Protein AF-A0A6V8E6F2-F1 (afdb_monomer_lite)

Sequence (221 aa):
RILSNLAGHRLARVRAVFTPEEMASDGSREDGLAVIQGILEAHAFAVEDPYRATTHNKGVMNAISSVALACGQDWRAIEAGCHAWTTMQDGRYTSMSKWSQTSEGNLLGTMELPMAVGIVGGASKVHPAAQANLAILGVETAQELAGIILCAGLAQNLGALRALSTKGIQAGHMKLHAKNMAVSAGAVGDEVDALAARLQAYEGHRTQTMVEAWLEELRQG

pLDDT: mean 93.31, std 8.34, range [53.78, 98.81]

Radius of gyration: 22.02 Å; chains: 1; bounding box: 50×53×54 Å

Structure (mmCIF, N/CA/C/O backbone):
data_AF-A0A6V8E6F2-F1
#
_entry.id   AF-A0A6V8E6F2-F1
#
loop_
_atom_site.group_PDB
_atom_site.id
_atom_site.type_symbol
_atom_site.label_atom_id
_atom_site.label_alt_id
_atom_site.label_comp_id
_atom_site.label_asym_id
_atom_site.label_entity_id
_atom_site.label_seq_id
_atom_site.pdbx_PDB_ins_code
_atom_site.Cartn_x
_atom_site.Cartn_y
_atom_site.Cartn_z
_atom_site.occupancy
_atom_site.B_iso_or_equiv
_atom_site.auth_seq_id
_atom_site.auth_comp_id
_atom_site.auth_asym_id
_atom_site.auth_atom_id
_atom_site.pdbx_PDB_model_num
ATOM 1 N N . ARG A 1 1 ? 18.106 -28.119 -6.204 1.00 86.06 1 ARG A N 1
ATOM 2 C CA . ARG A 1 1 ? 17.269 -27.404 -7.201 1.00 86.06 1 ARG A CA 1
ATOM 3 C C . ARG A 1 1 ? 16.156 -26.714 -6.426 1.00 86.06 1 ARG A C 1
ATOM 5 O O . ARG A 1 1 ? 15.362 -27.429 -5.832 1.00 86.06 1 ARG A O 1
ATOM 12 N N . ILE A 1 2 ? 16.168 -25.384 -6.340 1.00 94.00 2 ILE A N 1
ATOM 13 C CA . ILE A 1 2 ? 15.219 -24.587 -5.543 1.00 94.00 2 ILE A CA 1
ATOM 14 C C . ILE A 1 2 ? 14.924 -23.272 -6.277 1.00 94.00 2 ILE A C 1
ATOM 16 O O . ILE A 1 2 ? 15.787 -22.794 -7.012 1.00 94.00 2 ILE A O 1
ATOM 20 N N . LEU A 1 3 ? 13.712 -22.731 -6.124 1.00 96.00 3 LEU A N 1
ATOM 21 C CA . LEU A 1 3 ? 13.325 -21.446 -6.717 1.00 96.00 3 LEU A CA 1
ATOM 22 C C . LEU A 1 3 ? 13.835 -20.250 -5.891 1.00 96.00 3 LEU A C 1
ATOM 24 O O . LEU A 1 3 ? 14.177 -20.405 -4.721 1.00 96.00 3 LEU A O 1
ATOM 28 N N . SER A 1 4 ? 13.838 -19.056 -6.491 1.00 97.12 4 SER A N 1
ATOM 29 C CA . SER A 1 4 ? 14.076 -17.782 -5.797 1.00 97.12 4 SER A CA 1
ATOM 30 C C . SER A 1 4 ? 12.766 -17.009 -5.644 1.00 97.12 4 SER A C 1
ATOM 32 O O . SER A 1 4 ? 12.014 -16.891 -6.611 1.00 97.12 4 SER A O 1
ATOM 34 N N . ASN A 1 5 ? 12.512 -16.453 -4.455 1.00 97.69 5 ASN A N 1
ATOM 35 C CA . ASN A 1 5 ? 11.364 -15.568 -4.207 1.00 97.69 5 ASN A CA 1
ATOM 36 C C . ASN A 1 5 ? 11.640 -14.104 -4.578 1.00 97.69 5 ASN A C 1
ATOM 38 O O . ASN A 1 5 ? 10.701 -13.317 -4.684 1.00 97.69 5 ASN A O 1
ATOM 42 N N . LEU A 1 6 ? 12.899 -13.737 -4.847 1.00 97.19 6 LEU A N 1
ATOM 43 C CA . LEU A 1 6 ? 13.215 -12.473 -5.508 1.00 97.19 6 LEU A CA 1
ATOM 44 C C . LEU A 1 6 ? 12.835 -12.590 -6.991 1.00 97.19 6 LEU A C 1
ATOM 46 O O . LEU A 1 6 ? 13.677 -12.796 -7.866 1.00 97.19 6 LEU A O 1
ATOM 50 N N . ALA A 1 7 ? 11.536 -12.509 -7.271 1.00 96.50 7 ALA A N 1
ATOM 51 C CA . ALA A 1 7 ? 10.958 -12.694 -8.597 1.00 96.50 7 ALA A CA 1
ATOM 52 C C . ALA A 1 7 ? 11.108 -11.433 -9.472 1.00 96.50 7 ALA A C 1
ATOM 54 O O . ALA A 1 7 ? 10.138 -10.950 -10.052 1.00 96.50 7 ALA A O 1
ATOM 55 N N . GLY A 1 8 ? 12.331 -10.902 -9.592 1.00 93.88 8 GLY A N 1
ATOM 56 C CA . GLY A 1 8 ? 12.634 -9.648 -10.300 1.00 93.88 8 GLY A CA 1
ATOM 57 C C . GLY A 1 8 ? 12.330 -9.656 -11.805 1.00 93.88 8 GLY A C 1
ATOM 58 O O . GLY A 1 8 ? 12.271 -8.606 -12.431 1.00 93.88 8 GLY A O 1
ATOM 59 N N . HIS A 1 9 ? 12.083 -10.828 -12.393 1.00 95.81 9 HIS A N 1
ATOM 60 C CA . HIS A 1 9 ? 11.624 -10.968 -13.781 1.00 95.81 9 HIS A CA 1
ATOM 61 C C . HIS A 1 9 ? 10.095 -10.953 -13.925 1.00 95.81 9 HIS A C 1
ATOM 63 O O . HIS A 1 9 ? 9.578 -11.023 -15.038 1.00 95.81 9 HIS A O 1
ATOM 69 N N . ARG A 1 10 ? 9.358 -10.884 -12.811 1.00 96.44 10 ARG A N 1
ATOM 70 C CA . ARG A 1 10 ? 7.895 -10.908 -12.770 1.00 96.44 10 ARG A CA 1
ATOM 71 C C . ARG A 1 10 ? 7.372 -9.725 -11.960 1.00 96.44 10 ARG A C 1
ATOM 73 O O . ARG A 1 10 ? 6.867 -9.880 -10.850 1.00 96.44 10 ARG A O 1
ATOM 80 N N . LEU A 1 11 ? 7.531 -8.542 -12.542 1.00 98.06 11 LEU A N 1
ATOM 81 C CA . LEU A 1 11 ? 7.140 -7.273 -11.941 1.00 98.06 11 LEU A CA 1
ATOM 82 C C . LEU A 1 11 ? 5.709 -6.904 -12.336 1.00 98.06 11 LEU A C 1
ATOM 84 O O . LEU A 1 11 ? 5.332 -7.016 -13.503 1.00 98.06 11 LEU A O 1
ATOM 88 N N . ALA A 1 12 ? 4.939 -6.424 -11.366 1.00 98.38 12 ALA A N 1
ATOM 89 C CA . ALA A 1 12 ? 3.719 -5.668 -11.614 1.00 98.38 12 ALA A CA 1
ATOM 90 C C . ALA A 1 12 ? 4.016 -4.171 -11.462 1.00 98.38 12 ALA A C 1
ATOM 92 O O . ALA A 1 12 ? 4.902 -3.786 -10.697 1.00 98.38 12 ALA A O 1
ATOM 93 N N . ARG A 1 13 ? 3.274 -3.331 -12.189 1.00 98.56 13 ARG A N 1
ATOM 94 C CA . ARG A 1 13 ? 3.407 -1.868 -12.167 1.00 98.56 13 ARG A CA 1
ATOM 95 C C . ARG A 1 13 ? 2.041 -1.222 -12.050 1.00 98.56 13 ARG A C 1
ATOM 97 O O . ARG A 1 13 ? 1.103 -1.653 -12.715 1.00 98.56 13 ARG A O 1
ATOM 104 N N . VAL A 1 14 ? 1.955 -0.160 -11.261 1.00 98.50 14 VAL A N 1
ATOM 105 C CA . VAL A 1 14 ? 0.750 0.664 -11.135 1.00 98.50 14 VAL A CA 1
ATOM 106 C C . VAL A 1 14 ? 1.122 2.141 -11.114 1.00 98.50 14 VAL A C 1
ATOM 108 O O . VAL A 1 14 ? 2.188 2.526 -10.625 1.00 98.50 14 VAL A O 1
ATOM 111 N N . ARG A 1 15 ? 0.223 2.962 -11.657 1.00 98.50 15 ARG A N 1
ATOM 112 C CA . ARG A 1 15 ? 0.281 4.420 -11.649 1.00 98.50 15 ARG A CA 1
ATOM 113 C C . ARG A 1 15 ? -1.108 4.979 -11.356 1.00 98.50 15 ARG A C 1
ATOM 115 O O . ARG A 1 15 ? -2.074 4.520 -11.955 1.00 98.50 15 ARG A O 1
ATOM 122 N N . ALA A 1 16 ? -1.182 5.999 -10.510 1.00 98.25 16 ALA A N 1
ATOM 123 C CA . ALA A 1 16 ? -2.385 6.792 -10.278 1.00 98.25 16 ALA A CA 1
ATOM 124 C C . ALA A 1 16 ? -2.034 8.286 -10.237 1.00 98.25 16 ALA A C 1
ATOM 126 O O . ALA A 1 16 ? -0.933 8.654 -9.820 1.00 98.25 16 ALA A O 1
ATOM 127 N N . VAL A 1 17 ? -2.948 9.131 -10.709 1.00 98.50 17 VAL A N 1
ATOM 128 C CA . VAL A 1 17 ? -2.816 10.592 -10.698 1.00 98.50 17 VAL A CA 1
ATOM 129 C C . VAL A 1 17 ? -4.049 11.159 -10.016 1.00 98.50 17 VAL A C 1
ATOM 131 O O . VAL A 1 17 ? -5.149 10.740 -10.360 1.00 98.50 17 VAL A O 1
ATOM 134 N N . PHE A 1 18 ? -3.848 12.086 -9.084 1.00 98.12 18 PHE A N 1
ATOM 135 C CA . PHE A 1 18 ? -4.916 12.739 -8.331 1.00 98.12 18 PHE A CA 1
ATOM 136 C C . PHE A 1 18 ? -4.775 14.255 -8.442 1.00 98.12 18 PHE A C 1
ATOM 138 O O . PHE A 1 18 ? -3.673 14.788 -8.251 1.00 98.12 18 PHE A O 1
ATOM 145 N N . THR A 1 19 ? -5.863 14.954 -8.753 1.00 98.25 19 THR A N 1
ATOM 146 C CA . THR A 1 19 ? -5.860 16.421 -8.766 1.00 98.25 19 THR A CA 1
ATOM 147 C C . THR A 1 19 ? -5.859 16.976 -7.337 1.00 98.25 19 THR A C 1
ATOM 149 O O . THR A 1 19 ? -6.256 16.276 -6.401 1.00 98.25 19 THR A O 1
ATOM 152 N N . PRO A 1 20 ? -5.428 18.232 -7.119 1.00 97.50 20 PRO A N 1
ATOM 153 C CA . PRO A 1 20 ? -5.564 18.868 -5.810 1.00 97.50 20 PRO A CA 1
ATOM 154 C C . PRO A 1 20 ? -7.003 18.824 -5.281 1.00 97.50 20 PRO A C 1
ATOM 156 O O . PRO A 1 20 ? -7.219 18.522 -4.114 1.00 97.50 20 PRO A O 1
ATOM 159 N N . GLU A 1 21 ? -7.991 19.045 -6.144 1.00 96.50 21 GLU A N 1
ATOM 160 C CA . GLU A 1 21 ? -9.408 19.051 -5.778 1.00 96.50 21 GLU A CA 1
ATOM 161 C C . GLU A 1 21 ? -9.891 17.670 -5.292 1.00 96.50 21 GLU A C 1
ATOM 163 O O . GLU A 1 21 ? -10.665 17.601 -4.341 1.00 96.50 21 GLU A O 1
ATOM 168 N N . GLU A 1 22 ? -9.398 16.569 -5.876 1.00 95.94 22 GLU A N 1
ATOM 169 C CA . GLU A 1 22 ? -9.676 15.200 -5.402 1.00 95.94 22 GLU A CA 1
ATOM 170 C C . GLU A 1 22 ? -8.997 14.886 -4.059 1.00 95.94 22 GLU A C 1
ATOM 172 O O . GLU A 1 22 ? -9.481 14.057 -3.286 1.00 95.94 22 GLU A O 1
ATOM 177 N N . MET A 1 23 ? -7.858 15.526 -3.782 1.00 95.50 23 MET A N 1
ATOM 178 C CA . MET A 1 23 ? -7.078 15.309 -2.560 1.00 95.50 23 MET A CA 1
ATOM 179 C C . MET A 1 23 ? -7.576 16.135 -1.369 1.00 95.50 23 MET A C 1
ATOM 181 O O . MET A 1 23 ? -7.364 15.733 -0.213 1.00 95.50 23 MET A O 1
ATOM 185 N N . ALA A 1 24 ? -8.235 17.256 -1.656 1.00 93.12 24 ALA A N 1
ATOM 186 C CA . ALA A 1 24 ? -8.747 18.204 -0.683 1.00 93.12 24 ALA A CA 1
ATOM 187 C C . ALA A 1 24 ? -9.785 17.578 0.259 1.00 93.12 24 ALA A C 1
ATOM 189 O O . ALA A 1 24 ? -10.569 16.700 -0.099 1.00 93.12 24 ALA A O 1
ATOM 190 N N . SER A 1 25 ? -9.796 18.047 1.499 1.00 87.38 25 SER A N 1
ATOM 191 C CA . SER A 1 25 ? -10.779 17.694 2.522 1.00 87.38 25 SER A CA 1
ATOM 192 C C . SER A 1 25 ? -12.015 18.588 2.456 1.00 87.38 25 SER A C 1
ATOM 194 O O . SER A 1 25 ? -13.105 18.135 2.796 1.00 87.38 25 SER A O 1
ATOM 196 N N . ASP A 1 26 ? -11.853 19.836 2.018 1.00 87.12 26 ASP A N 1
ATOM 197 C CA . ASP A 1 26 ? -12.927 20.825 1.859 1.00 87.12 26 ASP A CA 1
ATOM 198 C C . ASP A 1 26 ? -13.292 21.097 0.385 1.00 87.12 26 ASP A C 1
ATOM 200 O O . ASP A 1 26 ? -14.149 21.931 0.096 1.00 87.12 26 ASP A O 1
ATOM 204 N N . GLY A 1 27 ? -12.655 20.379 -0.548 1.00 88.44 27 GLY A N 1
ATOM 205 C CA . GLY A 1 27 ? -12.826 20.539 -1.993 1.00 88.44 27 GLY A CA 1
ATOM 206 C C . GLY A 1 27 ? -12.070 21.730 -2.595 1.00 88.44 27 GLY A C 1
ATOM 207 O O . GLY A 1 27 ? -12.126 21.929 -3.810 1.00 88.44 27 GLY A O 1
ATOM 208 N N . SER A 1 28 ? -11.360 22.524 -1.788 1.00 94.12 28 SER A N 1
ATOM 209 C CA . SER A 1 28 ? -10.575 23.654 -2.274 1.00 94.12 28 SER A CA 1
ATOM 210 C C . SER A 1 28 ? -9.229 23.201 -2.839 1.00 94.12 28 SER A C 1
ATOM 212 O O . SER A 1 28 ? -8.552 22.316 -2.315 1.00 94.12 28 SER A O 1
ATOM 214 N N . ARG A 1 29 ? -8.792 23.860 -3.915 1.00 95.75 29 ARG A N 1
ATOM 215 C CA . ARG A 1 29 ? -7.480 23.594 -4.518 1.00 95.75 29 ARG A CA 1
ATOM 216 C C . ARG A 1 29 ? -6.327 23.853 -3.542 1.00 95.75 29 ARG A C 1
ATOM 218 O O . ARG A 1 29 ? -5.330 23.141 -3.588 1.00 95.75 29 ARG A O 1
ATOM 225 N N . GLU A 1 30 ? -6.450 24.871 -2.693 1.00 94.69 30 GLU A N 1
ATOM 226 C CA . GLU A 1 30 ? -5.417 25.255 -1.725 1.00 94.69 30 GLU A CA 1
ATOM 227 C C . GLU A 1 30 ? -5.197 24.167 -0.667 1.00 94.69 30 GLU A C 1
ATOM 229 O O . GLU A 1 30 ? -4.060 23.732 -0.477 1.00 94.69 30 GLU A O 1
ATOM 234 N N . ASP A 1 31 ? -6.273 23.657 -0.056 1.00 93.25 31 ASP A N 1
ATOM 235 C CA . ASP A 1 31 ? -6.190 22.524 0.874 1.00 93.25 31 ASP A CA 1
ATOM 236 C C . ASP A 1 31 ? -5.627 21.281 0.177 1.00 93.25 31 ASP A C 1
ATOM 238 O O . ASP A 1 31 ? -4.712 20.633 0.686 1.00 93.25 31 ASP A O 1
ATOM 242 N N . GLY A 1 32 ? -6.089 21.002 -1.044 1.00 95.25 32 GLY A N 1
ATOM 243 C CA . GLY A 1 32 ? -5.561 19.929 -1.881 1.00 95.25 32 GLY A CA 1
ATOM 244 C C . GLY A 1 32 ? -4.046 19.990 -2.069 1.00 95.25 32 GLY A C 1
ATOM 245 O O . GLY A 1 32 ? -3.349 18.994 -1.873 1.00 95.25 32 GLY A O 1
ATOM 246 N N . LEU A 1 33 ? -3.514 21.168 -2.405 1.00 95.94 33 LEU A N 1
ATOM 247 C CA . LEU A 1 33 ? -2.073 21.386 -2.554 1.00 95.94 33 LEU A CA 1
ATOM 248 C C . LEU A 1 33 ? -1.323 21.199 -1.227 1.00 95.94 33 LEU A C 1
ATOM 250 O O . LEU A 1 33 ? -0.245 20.603 -1.229 1.00 95.94 33 LEU A O 1
ATOM 254 N N . ALA A 1 34 ? -1.893 21.636 -0.101 1.00 94.06 34 ALA A N 1
ATOM 255 C CA . ALA A 1 34 ? -1.307 21.421 1.222 1.00 94.06 34 ALA A CA 1
ATOM 256 C C . ALA A 1 34 ? -1.260 19.926 1.601 1.00 94.06 34 ALA A C 1
ATOM 258 O O . ALA A 1 34 ? -0.235 19.433 2.078 1.00 94.06 34 ALA A O 1
ATOM 259 N N . VAL A 1 35 ? -2.334 19.176 1.328 1.00 95.31 35 VAL A N 1
ATOM 260 C CA . VAL A 1 35 ? -2.398 17.719 1.537 1.00 95.31 35 VAL A CA 1
ATOM 261 C C . VAL A 1 35 ? -1.353 17.000 0.683 1.00 95.31 35 VAL A C 1
ATOM 263 O O . VAL A 1 35 ? -0.648 16.123 1.190 1.00 95.31 35 VAL A O 1
ATOM 266 N N . ILE A 1 36 ? -1.237 17.375 -0.596 1.00 97.31 36 ILE A N 1
ATOM 267 C CA . ILE A 1 36 ? -0.233 16.838 -1.525 1.00 97.31 36 ILE A CA 1
ATOM 268 C C . ILE A 1 36 ? 1.173 17.099 -0.988 1.00 97.31 36 ILE A C 1
ATOM 270 O O . ILE A 1 36 ? 1.966 16.164 -0.905 1.00 97.31 36 ILE A O 1
ATOM 274 N N . GLN A 1 37 ? 1.466 18.329 -0.568 1.00 96.69 37 GLN A N 1
ATOM 275 C CA . GLN A 1 37 ? 2.771 18.686 -0.021 1.00 96.69 37 GLN A CA 1
ATOM 276 C C . GLN A 1 37 ? 3.128 17.827 1.201 1.00 96.69 37 GLN A C 1
ATOM 278 O O . GLN A 1 37 ? 4.208 17.238 1.244 1.00 96.69 37 GLN A O 1
ATOM 283 N N . GLY A 1 38 ? 2.200 17.648 2.143 1.00 95.81 38 GLY A N 1
ATOM 284 C CA . GLY A 1 38 ? 2.448 16.793 3.304 1.00 95.81 38 GLY A CA 1
ATOM 285 C C . GLY A 1 38 ? 2.620 15.306 2.948 1.00 95.81 38 GLY A C 1
ATOM 286 O O . GLY A 1 38 ? 3.373 14.594 3.612 1.00 95.81 38 GLY A O 1
ATOM 287 N N . ILE A 1 39 ? 1.973 14.812 1.882 1.00 97.69 39 ILE A N 1
ATOM 288 C CA . ILE A 1 39 ? 2.214 13.453 1.360 1.00 97.69 39 ILE A CA 1
ATOM 289 C C . ILE A 1 39 ? 3.638 13.329 0.812 1.00 97.69 39 ILE A C 1
ATOM 291 O O . ILE A 1 39 ? 4.301 12.325 1.078 1.00 97.69 39 ILE A O 1
ATOM 295 N N . LEU A 1 40 ? 4.115 14.332 0.069 1.00 98.25 40 LEU A N 1
ATOM 296 C CA . LEU A 1 40 ? 5.470 14.349 -0.487 1.00 98.25 40 LEU A CA 1
ATOM 297 C C . LEU A 1 40 ? 6.530 14.403 0.618 1.00 98.25 40 LEU A C 1
ATOM 299 O O . LEU A 1 40 ? 7.516 13.675 0.548 1.00 98.25 40 LEU A O 1
ATOM 303 N N . GLU A 1 41 ? 6.304 15.182 1.674 1.00 96.88 41 GLU A N 1
ATOM 304 C CA . GLU A 1 41 ? 7.188 15.231 2.847 1.00 96.88 41 GLU A CA 1
ATOM 305 C C . GLU A 1 41 ? 7.228 13.889 3.592 1.00 96.88 41 GLU A C 1
ATOM 307 O O . GLU A 1 41 ? 8.304 13.368 3.901 1.00 96.88 41 GLU A O 1
ATOM 312 N N . ALA A 1 42 ? 6.065 13.274 3.829 1.00 96.12 42 ALA A N 1
ATOM 313 C CA . ALA A 1 42 ? 5.980 11.961 4.467 1.00 96.12 42 ALA A CA 1
ATOM 314 C C . ALA A 1 42 ? 6.622 10.850 3.614 1.00 96.12 42 ALA A C 1
ATOM 316 O O . ALA A 1 42 ? 7.228 9.919 4.156 1.00 96.12 42 ALA A O 1
ATOM 317 N N . HIS A 1 43 ? 6.506 10.942 2.286 1.00 98.12 43 HIS A N 1
ATOM 318 C CA . HIS A 1 43 ? 7.188 10.054 1.346 1.00 98.12 43 HIS A CA 1
ATOM 319 C C . HIS A 1 43 ? 8.704 10.258 1.374 1.00 98.12 43 HIS A C 1
ATOM 321 O O . HIS A 1 43 ? 9.423 9.268 1.505 1.00 98.12 43 HIS A O 1
ATOM 327 N N . ALA A 1 44 ? 9.188 11.501 1.330 1.00 97.88 44 ALA A N 1
ATOM 328 C CA . ALA A 1 44 ? 10.614 11.815 1.406 1.00 97.88 44 ALA A CA 1
ATOM 329 C C . ALA A 1 44 ? 11.243 11.254 2.691 1.00 97.88 44 ALA A C 1
ATOM 331 O O . ALA A 1 44 ? 12.305 10.634 2.643 1.00 97.88 44 ALA A O 1
ATOM 332 N N . PHE A 1 45 ? 10.539 11.349 3.825 1.00 97.00 45 PHE A N 1
ATOM 333 C CA . PHE A 1 45 ? 10.978 10.724 5.073 1.00 97.00 45 PHE A CA 1
ATOM 334 C C . PHE A 1 45 ? 11.132 9.197 4.941 1.00 97.00 45 PHE A C 1
ATOM 336 O O . PHE A 1 45 ? 12.125 8.629 5.390 1.00 97.00 45 PHE A O 1
ATOM 343 N N . ALA A 1 46 ? 10.189 8.519 4.280 1.00 97.50 46 ALA A N 1
ATOM 344 C CA . ALA A 1 46 ? 10.276 7.079 4.032 1.00 97.50 46 ALA A CA 1
ATOM 345 C C . ALA A 1 46 ? 11.357 6.685 3.010 1.00 97.50 46 ALA A C 1
ATOM 347 O O . ALA A 1 46 ? 11.786 5.535 3.007 1.00 97.50 46 ALA A O 1
ATOM 348 N N . VAL A 1 47 ? 11.771 7.594 2.126 1.00 97.44 47 VAL A N 1
ATOM 349 C CA . VAL A 1 47 ? 12.868 7.346 1.180 1.00 97.44 47 VAL A CA 1
ATOM 350 C C . VAL A 1 47 ? 14.222 7.421 1.879 1.00 97.44 47 VAL A C 1
ATOM 352 O O . VAL A 1 47 ? 15.087 6.587 1.598 1.00 97.44 47 VAL A O 1
ATOM 355 N N . GLU A 1 48 ? 14.394 8.382 2.790 1.00 96.75 48 GLU A N 1
ATOM 356 C CA . GLU A 1 48 ? 15.686 8.651 3.427 1.00 96.75 48 GLU A CA 1
ATOM 357 C C . GLU A 1 48 ? 15.966 7.821 4.683 1.00 96.75 48 GLU A C 1
ATOM 359 O O . GLU A 1 48 ? 17.123 7.468 4.926 1.00 96.75 48 GLU A O 1
ATOM 364 N N . ASP A 1 49 ? 14.936 7.477 5.463 1.00 97.25 49 ASP A N 1
ATOM 365 C CA . ASP A 1 49 ? 15.095 6.751 6.725 1.00 97.25 49 ASP A CA 1
ATOM 366 C C . ASP A 1 49 ? 14.547 5.309 6.641 1.00 97.25 49 ASP A C 1
ATOM 368 O O . ASP A 1 49 ? 13.328 5.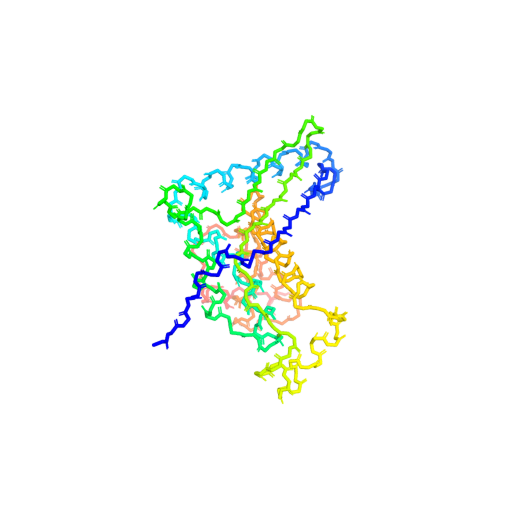121 6.530 1.00 97.25 49 ASP A O 1
ATOM 372 N N . PRO A 1 50 ? 15.391 4.263 6.775 1.00 97.38 50 PRO A N 1
ATOM 373 C CA . PRO A 1 50 ? 14.938 2.872 6.769 1.00 97.38 50 PRO A CA 1
ATOM 374 C C . PRO A 1 50 ? 13.964 2.526 7.911 1.00 97.38 50 PRO A C 1
ATOM 376 O O . PRO A 1 50 ? 13.121 1.634 7.739 1.00 97.38 50 PRO A O 1
ATOM 379 N N . TYR A 1 51 ? 14.005 3.224 9.055 1.00 97.88 51 TYR A N 1
ATOM 380 C CA . TYR A 1 51 ? 13.022 3.035 10.131 1.00 97.88 51 TYR A CA 1
ATOM 381 C C . TYR A 1 51 ? 11.624 3.449 9.664 1.00 97.88 51 TYR A C 1
ATOM 383 O O . TYR A 1 51 ? 10.639 2.718 9.852 1.00 97.88 51 TYR A O 1
ATOM 391 N N . ARG A 1 52 ? 11.531 4.589 8.971 1.00 97.44 52 ARG A N 1
ATOM 392 C CA . ARG A 1 52 ? 10.275 5.029 8.370 1.00 97.44 52 ARG A CA 1
ATOM 393 C C . ARG A 1 52 ? 9.891 4.171 7.169 1.00 97.44 52 ARG A C 1
ATOM 395 O O . ARG A 1 52 ? 8.729 3.767 7.098 1.00 97.44 52 ARG A O 1
ATOM 402 N N . ALA A 1 53 ? 10.833 3.833 6.287 1.00 98.25 53 ALA A N 1
ATOM 403 C CA . ALA A 1 53 ? 10.614 2.957 5.133 1.00 98.25 53 ALA A CA 1
ATOM 404 C C . ALA A 1 53 ? 9.982 1.622 5.548 1.00 98.25 53 ALA A C 1
ATOM 406 O O . ALA A 1 53 ? 9.061 1.127 4.901 1.00 98.25 53 ALA A O 1
ATOM 407 N N . THR A 1 54 ? 10.430 1.051 6.670 1.00 98.50 54 THR A N 1
ATOM 408 C CA . THR A 1 54 ? 9.886 -0.204 7.208 1.00 98.50 54 THR A CA 1
ATOM 409 C C . THR A 1 54 ? 8.401 -0.064 7.525 1.00 98.50 54 THR A C 1
ATOM 411 O O . THR A 1 54 ? 7.588 -0.874 7.081 1.00 98.50 54 THR A O 1
ATOM 414 N N . THR A 1 55 ? 8.022 1.010 8.218 1.00 98.19 55 THR A N 1
ATOM 415 C CA . THR A 1 55 ? 6.620 1.284 8.568 1.00 98.19 55 THR A CA 1
ATOM 416 C C . THR A 1 55 ? 5.779 1.628 7.336 1.00 98.19 55 THR A C 1
ATOM 418 O O . THR A 1 55 ? 4.629 1.203 7.218 1.00 98.19 55 THR A O 1
ATOM 421 N N . HIS A 1 56 ? 6.357 2.378 6.399 1.00 98.44 56 HIS A N 1
ATOM 422 C CA . HIS A 1 56 ? 5.738 2.753 5.130 1.00 98.44 56 HIS A CA 1
ATOM 423 C C . HIS A 1 56 ? 5.389 1.526 4.284 1.00 98.44 56 HIS A C 1
ATOM 425 O O . HIS A 1 56 ? 4.242 1.358 3.868 1.00 98.44 56 HIS A O 1
ATOM 431 N N . ASN A 1 57 ? 6.359 0.630 4.103 1.00 98.69 57 ASN A N 1
ATOM 432 C CA . ASN A 1 57 ? 6.206 -0.602 3.337 1.00 98.69 57 ASN A CA 1
ATOM 433 C C . ASN A 1 57 ? 5.272 -1.585 4.042 1.00 98.69 57 ASN A C 1
ATOM 435 O O . ASN A 1 57 ? 4.410 -2.167 3.397 1.00 98.69 57 ASN A O 1
ATOM 439 N N . LYS A 1 58 ? 5.325 -1.686 5.376 1.00 98.69 58 LYS A N 1
ATOM 440 C CA . LYS A 1 58 ? 4.324 -2.439 6.147 1.00 98.69 58 LYS A CA 1
ATOM 441 C C . LYS A 1 58 ? 2.902 -1.967 5.827 1.00 98.69 58 LYS A C 1
ATOM 443 O O . LYS A 1 58 ? 1.992 -2.781 5.692 1.00 98.69 58 LYS A O 1
ATOM 448 N N . GLY A 1 59 ? 2.702 -0.654 5.683 1.00 98.06 59 GLY A N 1
ATOM 449 C CA . GLY A 1 59 ? 1.427 -0.071 5.262 1.00 98.06 59 GLY A CA 1
ATOM 450 C C . GLY A 1 59 ? 0.965 -0.556 3.885 1.00 98.06 59 GLY A C 1
ATOM 451 O O . GLY A 1 59 ? -0.201 -0.906 3.741 1.00 98.06 59 GLY A O 1
ATOM 452 N N . VAL A 1 60 ? 1.871 -0.643 2.906 1.00 98.75 60 VAL A N 1
ATOM 453 C CA . VAL A 1 60 ? 1.598 -1.239 1.582 1.00 98.75 60 VAL A CA 1
ATOM 454 C C . VAL A 1 60 ? 1.175 -2.705 1.735 1.00 98.75 60 VAL A C 1
ATOM 456 O O . VAL A 1 60 ? 0.152 -3.134 1.192 1.00 98.75 60 VAL A O 1
ATOM 459 N N . MET A 1 61 ? 1.932 -3.465 2.529 1.00 98.75 61 MET A N 1
ATOM 460 C CA . MET A 1 61 ? 1.726 -4.901 2.690 1.00 98.75 61 MET A CA 1
ATOM 461 C C . MET A 1 61 ? 0.442 -5.257 3.443 1.00 98.75 61 MET A C 1
ATOM 463 O O . MET A 1 61 ? -0.134 -6.305 3.167 1.00 98.75 61 MET A O 1
ATOM 467 N N . ASN A 1 62 ? -0.098 -4.365 4.289 1.00 98.56 62 ASN A N 1
ATOM 468 C CA . ASN A 1 62 ? -1.429 -4.552 4.889 1.00 98.56 62 ASN A CA 1
ATOM 469 C C . ASN A 1 62 ? -2.495 -4.891 3.832 1.00 98.56 62 ASN A C 1
ATOM 471 O O . ASN A 1 62 ? -3.336 -5.752 4.077 1.00 98.56 62 ASN A O 1
ATOM 475 N N . ALA A 1 63 ? -2.472 -4.229 2.671 1.00 98.56 63 ALA A N 1
ATOM 476 C CA . ALA A 1 63 ? -3.413 -4.518 1.594 1.00 98.56 63 ALA A CA 1
ATOM 477 C C . ALA A 1 63 ? -2.938 -5.675 0.712 1.00 98.56 63 ALA A C 1
ATOM 479 O O . ALA A 1 63 ? -3.711 -6.604 0.478 1.00 98.56 63 ALA A O 1
ATOM 480 N N . ILE A 1 64 ? -1.671 -5.660 0.274 1.00 98.75 64 ILE A N 1
ATOM 481 C CA . ILE A 1 64 ? -1.127 -6.699 -0.619 1.00 98.75 64 ILE A CA 1
ATOM 482 C C . ILE A 1 64 ? -1.309 -8.091 -0.010 1.00 98.75 64 ILE A C 1
ATOM 484 O O . ILE A 1 64 ? -1.873 -8.977 -0.653 1.00 98.75 64 ILE A O 1
ATOM 488 N N . SER A 1 65 ? -0.900 -8.274 1.244 1.00 98.62 65 SER A N 1
ATOM 489 C CA . SER A 1 65 ? -0.967 -9.562 1.934 1.00 98.62 65 SER A CA 1
ATOM 490 C C . SER A 1 65 ? -2.405 -9.992 2.216 1.00 98.62 65 SER A C 1
ATOM 492 O O . SER A 1 65 ? -2.711 -11.180 2.120 1.00 98.62 65 SER A O 1
ATOM 494 N N . SER A 1 66 ? -3.313 -9.045 2.473 1.00 98.50 66 SER A N 1
ATOM 495 C CA . SER A 1 66 ? -4.740 -9.338 2.671 1.00 98.50 66 SER A CA 1
ATOM 496 C C . SER A 1 66 ? -5.402 -9.849 1.391 1.00 98.50 66 SER A C 1
ATOM 498 O O . SER A 1 66 ? -6.063 -10.887 1.415 1.00 98.50 66 SER A O 1
ATOM 500 N N . VAL A 1 67 ? -5.188 -9.170 0.257 1.00 98.31 67 VAL A N 1
ATOM 501 C CA . VAL A 1 67 ? -5.743 -9.602 -1.038 1.00 98.31 67 VAL A CA 1
ATOM 502 C C . VAL A 1 67 ? -5.096 -10.912 -1.490 1.00 98.31 67 VAL A C 1
ATOM 504 O O . VAL A 1 67 ? -5.796 -11.821 -1.938 1.00 98.31 67 VAL A O 1
ATOM 507 N N . ALA A 1 68 ? -3.778 -11.051 -1.314 1.00 97.75 68 ALA A N 1
ATOM 508 C CA . ALA A 1 68 ? -3.053 -12.284 -1.601 1.00 97.75 68 ALA A CA 1
ATOM 509 C C . ALA A 1 68 ? -3.634 -13.473 -0.822 1.00 97.75 68 ALA A C 1
ATOM 511 O O . ALA A 1 68 ? -3.977 -14.492 -1.425 1.00 97.75 68 ALA A O 1
ATOM 512 N N . LEU A 1 69 ? -3.807 -13.332 0.495 1.00 97.44 69 LEU A N 1
ATOM 513 C CA . LEU A 1 69 ? -4.386 -14.373 1.342 1.00 97.44 69 LEU A CA 1
ATOM 514 C C . LEU A 1 69 ? -5.819 -14.714 0.913 1.00 97.44 69 LEU A C 1
ATOM 516 O O . LEU A 1 69 ? -6.143 -15.890 0.745 1.00 97.44 69 LEU A O 1
ATOM 520 N N . ALA A 1 70 ? -6.653 -13.697 0.678 1.00 97.19 70 ALA A N 1
ATOM 521 C CA . ALA A 1 70 ? -8.037 -13.871 0.245 1.00 97.19 70 ALA A CA 1
ATOM 522 C C . ALA A 1 70 ? -8.145 -14.629 -1.089 1.00 97.19 70 ALA A C 1
ATOM 524 O O . ALA A 1 70 ? -9.067 -15.422 -1.269 1.00 97.19 70 ALA A O 1
ATOM 525 N N . CYS A 1 71 ? -7.186 -14.438 -1.997 1.00 96.81 71 CYS A N 1
ATOM 526 C CA . CYS A 1 71 ? -7.128 -15.106 -3.300 1.00 96.81 71 CYS A CA 1
ATOM 527 C C . CYS A 1 71 ? -6.315 -16.414 -3.281 1.00 96.81 71 CYS A C 1
ATOM 529 O O . CYS A 1 71 ? -5.961 -16.937 -4.341 1.00 96.81 71 CYS A O 1
ATOM 531 N N . GLY A 1 72 ? -5.976 -16.941 -2.099 1.00 96.06 72 GLY A N 1
ATOM 532 C CA . GLY A 1 72 ? -5.261 -18.212 -1.948 1.00 96.06 72 GLY A CA 1
ATOM 533 C C . GLY A 1 72 ? -3.808 -18.188 -2.437 1.00 96.06 72 GLY A C 1
ATOM 534 O O . GLY A 1 72 ? -3.287 -19.227 -2.842 1.00 96.06 72 GLY A O 1
ATOM 535 N N . GLN A 1 73 ? -3.166 -17.019 -2.430 1.00 96.88 73 GLN A N 1
ATOM 536 C CA . GLN A 1 73 ? -1.766 -16.834 -2.814 1.00 96.88 73 GLN A CA 1
ATOM 537 C C . GLN A 1 73 ? -0.821 -17.049 -1.623 1.00 96.88 73 GLN A C 1
ATOM 539 O O . GLN A 1 73 ? -1.203 -16.900 -0.458 1.00 96.88 73 GLN A O 1
ATOM 544 N N . ASP A 1 74 ? 0.449 -17.354 -1.905 1.00 96.94 74 ASP A N 1
ATOM 545 C CA . ASP A 1 74 ? 1.487 -17.382 -0.873 1.00 96.94 74 ASP A CA 1
ATOM 546 C C . ASP A 1 74 ? 1.952 -15.958 -0.542 1.00 96.94 74 ASP A C 1
ATOM 548 O O . ASP A 1 74 ? 2.854 -15.406 -1.173 1.00 96.94 74 ASP A O 1
ATOM 552 N N . TRP A 1 75 ? 1.338 -15.367 0.482 1.00 97.19 75 TRP A N 1
ATOM 553 C CA . TRP A 1 75 ? 1.700 -14.028 0.939 1.00 97.19 75 TRP A CA 1
ATOM 554 C C . TRP A 1 75 ? 3.138 -13.928 1.470 1.00 97.19 75 TRP A C 1
ATOM 556 O O . TRP A 1 75 ? 3.734 -12.865 1.352 1.00 97.19 75 TRP A O 1
ATOM 566 N N . ARG A 1 76 ? 3.751 -15.016 1.969 1.00 98.50 76 ARG A N 1
ATOM 567 C CA . ARG A 1 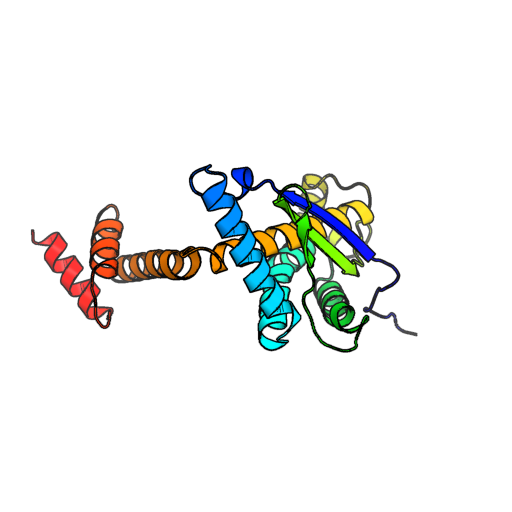76 ? 5.145 -14.981 2.455 1.00 98.50 76 ARG A CA 1
ATOM 568 C C . ARG A 1 76 ? 6.120 -14.836 1.292 1.00 98.50 76 ARG A C 1
ATOM 570 O O . ARG A 1 76 ? 7.101 -14.108 1.408 1.00 98.50 76 ARG A O 1
ATOM 577 N N . ALA A 1 77 ? 5.857 -15.522 0.178 1.00 97.75 77 ALA A N 1
ATOM 578 C CA . ALA A 1 77 ? 6.667 -15.396 -1.032 1.00 97.75 77 ALA A CA 1
ATOM 579 C C . ALA A 1 77 ? 6.597 -13.971 -1.607 1.00 97.75 77 ALA A C 1
ATOM 581 O O . ALA A 1 77 ? 7.625 -13.420 -2.001 1.00 97.75 77 ALA A O 1
ATOM 582 N N . ILE A 1 78 ? 5.403 -13.368 -1.597 1.00 98.38 78 ILE A N 1
ATOM 583 C CA . ILE A 1 78 ? 5.181 -11.986 -2.046 1.00 98.38 78 ILE A CA 1
ATOM 584 C C . ILE A 1 78 ? 5.898 -10.998 -1.117 1.00 98.38 78 ILE A C 1
ATOM 586 O O . ILE A 1 78 ? 6.697 -10.205 -1.597 1.00 98.38 78 ILE A O 1
ATOM 590 N N . GLU A 1 79 ? 5.687 -11.086 0.200 1.00 98.62 79 GLU A N 1
ATOM 591 C CA . GLU A 1 79 ? 6.366 -10.257 1.212 1.00 98.62 79 GLU A CA 1
ATOM 592 C C . GLU A 1 79 ? 7.889 -10.300 1.058 1.00 98.62 79 GLU A C 1
ATOM 594 O O . GLU A 1 79 ? 8.533 -9.259 0.930 1.00 98.62 79 GLU A O 1
ATOM 599 N N . ALA A 1 80 ? 8.469 -11.503 0.991 1.00 98.56 80 ALA A N 1
ATOM 600 C CA . ALA A 1 80 ? 9.909 -11.673 0.836 1.00 98.56 80 ALA A CA 1
ATOM 601 C C . ALA A 1 80 ? 10.431 -11.027 -0.457 1.00 98.56 80 ALA A C 1
ATOM 603 O O . ALA A 1 80 ? 11.454 -10.342 -0.433 1.00 98.56 80 ALA A O 1
ATOM 604 N N . GLY A 1 81 ? 9.724 -11.219 -1.576 1.00 98.31 81 GLY A N 1
ATOM 605 C CA . GLY A 1 81 ? 10.076 -10.622 -2.862 1.00 98.31 81 GLY A CA 1
ATOM 606 C C . GLY A 1 81 ? 9.984 -9.097 -2.845 1.00 98.31 81 GLY A C 1
ATOM 607 O O . GLY A 1 81 ? 10.934 -8.430 -3.247 1.00 98.31 81 GLY A O 1
ATOM 608 N N . CYS A 1 82 ? 8.880 -8.541 -2.341 1.00 98.50 82 CYS A N 1
ATOM 609 C CA . CYS A 1 82 ? 8.655 -7.098 -2.253 1.00 98.50 82 CYS A CA 1
ATOM 610 C C . CYS A 1 82 ? 9.690 -6.416 -1.352 1.00 98.50 82 CYS A C 1
ATOM 612 O O . CYS A 1 82 ? 10.282 -5.414 -1.750 1.00 98.50 82 CYS A O 1
ATOM 614 N N . HIS A 1 83 ? 9.933 -6.951 -0.153 1.00 98.56 83 HIS A N 1
ATOM 615 C CA . HIS A 1 83 ? 10.888 -6.369 0.790 1.00 98.56 83 HIS A CA 1
ATOM 616 C C . HIS A 1 83 ? 12.337 -6.474 0.307 1.00 98.56 83 HIS A C 1
ATOM 618 O O . HIS A 1 83 ? 13.099 -5.537 0.510 1.00 98.56 83 HIS A O 1
ATOM 624 N N . ALA A 1 84 ? 12.727 -7.570 -0.353 1.00 98.19 84 ALA A N 1
ATOM 625 C CA . ALA A 1 84 ? 14.056 -7.677 -0.957 1.00 98.19 84 ALA A CA 1
ATOM 626 C C . ALA A 1 84 ? 14.212 -6.767 -2.188 1.00 98.19 84 ALA A C 1
ATOM 628 O O . ALA A 1 84 ? 15.302 -6.270 -2.459 1.00 98.19 84 ALA A O 1
ATOM 629 N N . TRP A 1 85 ? 13.132 -6.521 -2.937 1.00 98.12 85 TRP A N 1
ATOM 630 C CA . TRP A 1 85 ? 13.170 -5.674 -4.130 1.00 98.12 85 TRP A CA 1
ATOM 631 C C . TRP A 1 85 ? 13.557 -4.226 -3.828 1.00 98.12 85 TRP A C 1
ATOM 633 O O . TRP A 1 85 ? 14.231 -3.596 -4.641 1.00 98.12 85 TRP A O 1
ATOM 643 N N . THR A 1 86 ? 13.190 -3.705 -2.655 1.00 97.06 86 THR A N 1
ATOM 644 C CA . THR A 1 86 ? 13.468 -2.306 -2.288 1.00 97.06 86 THR A CA 1
ATOM 645 C C . THR A 1 86 ? 14.964 -2.012 -2.203 1.00 97.06 86 THR A C 1
ATOM 647 O O . THR A 1 86 ? 15.359 -0.881 -2.448 1.00 97.06 86 THR A O 1
ATOM 650 N N . THR A 1 87 ? 15.802 -3.016 -1.924 1.00 97.00 87 THR A N 1
ATOM 651 C CA . THR A 1 87 ? 17.262 -2.858 -1.844 1.00 97.00 87 THR A CA 1
ATOM 652 C C . THR A 1 87 ? 17.965 -3.060 -3.186 1.00 97.00 87 THR A C 1
ATOM 654 O O . THR A 1 87 ? 19.181 -2.913 -3.263 1.00 97.00 87 THR A O 1
ATOM 657 N N . MET A 1 88 ? 17.254 -3.445 -4.251 1.00 95.69 88 MET A N 1
ATOM 658 C CA . MET A 1 88 ? 17.898 -3.876 -5.499 1.00 95.69 88 MET A CA 1
ATOM 659 C C . MET A 1 88 ? 18.490 -2.739 -6.332 1.00 95.69 88 MET A C 1
ATOM 661 O O . MET A 1 88 ? 19.324 -3.005 -7.196 1.00 95.69 88 MET A O 1
ATOM 665 N N . GLN A 1 89 ? 18.066 -1.494 -6.102 1.00 87.44 89 GLN A N 1
ATOM 666 C CA . GLN A 1 89 ? 18.537 -0.350 -6.880 1.00 87.44 89 GLN A CA 1
ATOM 667 C C . GLN A 1 89 ? 19.858 0.223 -6.340 1.00 87.44 89 GLN A C 1
ATOM 669 O O . GLN A 1 89 ? 20.770 0.480 -7.120 1.00 87.44 89 GLN A O 1
ATOM 674 N N . ASP A 1 90 ? 19.963 0.430 -5.027 1.00 89.00 90 ASP A N 1
ATOM 675 C CA . ASP A 1 90 ? 21.077 1.142 -4.380 1.00 89.00 90 ASP A CA 1
ATOM 676 C C . ASP A 1 90 ? 21.629 0.424 -3.131 1.00 89.00 90 ASP A C 1
ATOM 678 O O . ASP A 1 90 ? 22.510 0.945 -2.449 1.00 89.00 90 ASP A O 1
ATOM 682 N N . GLY A 1 91 ? 21.130 -0.776 -2.817 1.00 94.31 91 GLY A N 1
ATOM 683 C CA . GLY A 1 91 ? 21.509 -1.534 -1.623 1.00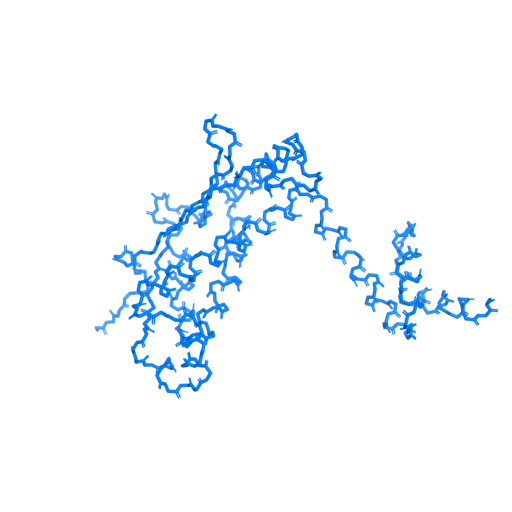 94.31 91 GLY A CA 1
ATOM 684 C C . GLY A 1 91 ? 20.899 -1.012 -0.317 1.00 94.31 91 GLY A C 1
ATOM 685 O O . GLY A 1 91 ? 21.084 -1.650 0.722 1.00 94.31 91 GLY A O 1
ATOM 686 N N . ARG A 1 92 ? 20.158 0.105 -0.334 1.00 95.31 92 ARG A N 1
ATOM 687 C CA . ARG A 1 92 ? 19.510 0.690 0.845 1.00 95.31 92 ARG A CA 1
ATOM 688 C C . ARG A 1 92 ? 18.046 0.270 0.887 1.00 95.31 92 ARG A C 1
ATOM 690 O O . ARG A 1 92 ? 17.328 0.322 -0.102 1.00 95.31 92 ARG A O 1
ATOM 697 N N . TYR A 1 93 ? 17.573 -0.133 2.061 1.00 98.25 93 TYR A N 1
ATOM 698 C CA . TYR A 1 93 ? 16.155 -0.423 2.232 1.00 98.25 93 TYR A CA 1
ATOM 699 C C . TYR A 1 93 ? 15.351 0.883 2.196 1.00 98.25 93 TYR A C 1
ATOM 701 O O . TYR A 1 93 ? 15.524 1.742 3.060 1.00 98.25 93 TYR A O 1
ATOM 709 N N . THR A 1 94 ? 14.484 1.026 1.194 1.00 98.12 94 THR A N 1
ATOM 710 C CA . THR A 1 94 ? 13.727 2.256 0.923 1.00 98.12 94 THR A CA 1
ATOM 711 C C . THR A 1 94 ? 12.245 1.970 0.637 1.00 98.12 94 THR A C 1
ATOM 713 O O . THR A 1 94 ? 11.763 0.840 0.768 1.00 98.12 94 THR A O 1
ATOM 716 N N . SER A 1 95 ? 11.494 3.011 0.293 1.00 98.00 95 SER A N 1
ATOM 717 C CA . SER A 1 95 ? 10.063 2.965 -0.001 1.00 98.00 95 SER A CA 1
ATOM 718 C C . SER A 1 95 ? 9.725 2.110 -1.233 1.00 98.00 95 SER A C 1
ATOM 720 O O . SER A 1 95 ? 10.335 2.248 -2.291 1.00 98.00 95 SER A O 1
ATOM 722 N N . MET A 1 96 ? 8.690 1.270 -1.125 1.00 98.50 96 MET A N 1
ATOM 723 C CA . MET A 1 96 ? 8.111 0.506 -2.242 1.00 98.50 96 MET A CA 1
ATOM 724 C C . MET A 1 96 ? 7.370 1.393 -3.258 1.00 98.50 96 MET A C 1
ATOM 726 O O . MET A 1 96 ? 7.174 0.993 -4.404 1.00 98.50 96 MET A O 1
ATOM 730 N N . SER A 1 97 ? 6.930 2.585 -2.848 1.00 98.50 97 SER A N 1
ATOM 731 C CA . SER A 1 97 ? 6.147 3.514 -3.671 1.00 98.50 97 SER A CA 1
ATOM 732 C C . SER A 1 97 ? 6.935 4.783 -3.983 1.00 98.50 97 SER A C 1
ATOM 734 O O . SER A 1 97 ? 7.665 5.294 -3.129 1.00 98.50 97 SER A O 1
ATOM 736 N N . LYS A 1 98 ? 6.691 5.383 -5.143 1.00 98.50 98 LYS A N 1
ATOM 737 C CA . LYS A 1 98 ? 7.206 6.709 -5.495 1.00 98.50 98 LYS A CA 1
ATOM 738 C C . LYS A 1 98 ? 6.044 7.684 -5.628 1.00 98.50 98 LYS A C 1
ATOM 740 O O . LYS A 1 98 ? 5.114 7.417 -6.388 1.00 98.50 98 LYS A O 1
ATOM 745 N N . TRP A 1 99 ? 6.129 8.792 -4.899 1.00 98.62 99 TRP A N 1
ATOM 746 C CA . TRP A 1 99 ? 5.191 9.904 -4.977 1.00 98.62 99 TRP A CA 1
ATOM 747 C C . TRP A 1 99 ? 5.919 11.149 -5.471 1.00 98.62 99 TRP A C 1
ATOM 749 O O . TRP A 1 99 ? 7.042 11.423 -5.055 1.00 98.62 99 TRP A O 1
ATOM 759 N N . SER A 1 100 ? 5.299 11.883 -6.386 1.00 98.50 100 SER A N 1
ATOM 760 C CA . SER A 1 100 ? 5.842 13.127 -6.936 1.00 98.50 100 SER A CA 1
ATOM 761 C C . SER A 1 100 ? 4.714 14.061 -7.357 1.00 98.50 100 SER A C 1
ATOM 763 O O . SER A 1 100 ? 3.592 13.609 -7.580 1.00 98.50 100 SER A O 1
ATOM 765 N N . GLN A 1 101 ? 5.012 15.344 -7.531 1.00 98.12 101 GLN A N 1
ATOM 766 C CA . GLN A 1 101 ? 4.078 16.292 -8.135 1.00 98.12 101 GLN A CA 1
ATOM 767 C C . GLN A 1 101 ? 4.338 16.410 -9.643 1.00 98.12 101 GLN A C 1
ATOM 769 O O . GLN A 1 101 ? 5.493 16.435 -10.069 1.00 98.12 101 GLN A O 1
ATOM 774 N N . THR A 1 102 ? 3.285 16.455 -10.460 1.00 98.00 102 THR A N 1
ATOM 775 C CA . THR A 1 102 ? 3.408 16.738 -11.900 1.00 98.00 102 THR A CA 1
ATOM 776 C C . THR A 1 102 ? 3.532 18.241 -12.164 1.00 98.00 102 THR A C 1
ATOM 778 O O . THR A 1 102 ? 3.289 19.060 -11.277 1.00 98.00 102 THR A O 1
ATOM 781 N N . SER A 1 103 ? 3.857 18.624 -13.402 1.00 95.62 103 SER A N 1
ATOM 782 C CA . SER A 1 103 ? 3.883 20.027 -13.847 1.00 95.62 103 SER A CA 1
ATOM 783 C C . SER A 1 103 ? 2.553 20.758 -13.655 1.00 95.62 103 SER A C 1
ATOM 785 O O . SER A 1 103 ? 2.541 21.967 -13.450 1.00 95.62 103 SER A O 1
ATOM 787 N N . GLU A 1 104 ? 1.433 20.037 -13.689 1.00 94.06 104 GLU A N 1
ATOM 788 C CA . GLU A 1 104 ? 0.081 20.580 -13.507 1.00 94.06 104 GLU A CA 1
ATOM 789 C C . GLU A 1 104 ? -0.315 20.715 -12.021 1.00 94.06 104 GLU A C 1
ATOM 791 O O . GLU A 1 104 ? -1.416 21.171 -11.699 1.00 94.06 104 GLU A O 1
ATOM 796 N N . GLY A 1 105 ? 0.574 20.316 -11.105 1.00 95.38 105 GLY A N 1
ATOM 797 C CA . GLY A 1 105 ? 0.341 20.334 -9.662 1.00 95.38 105 GLY A CA 1
ATOM 798 C C . GLY A 1 105 ? -0.351 19.083 -9.111 1.00 95.38 105 GLY A C 1
ATOM 799 O O . GLY A 1 105 ? -0.661 19.055 -7.921 1.00 95.38 105 GLY A O 1
ATOM 800 N N . ASN A 1 106 ? -0.576 18.055 -9.936 1.00 98.44 106 ASN A N 1
ATOM 801 C CA . ASN A 1 106 ? -1.250 16.818 -9.529 1.00 98.44 106 ASN A CA 1
ATOM 802 C C . ASN A 1 106 ? -0.306 15.893 -8.753 1.00 98.44 106 ASN A C 1
ATOM 804 O O . ASN A 1 106 ? 0.897 15.851 -9.017 1.00 98.44 106 ASN A O 1
ATOM 808 N N . LEU A 1 107 ? -0.856 15.089 -7.846 1.00 98.69 107 LEU A N 1
ATOM 809 C CA . LEU A 1 107 ? -0.116 14.036 -7.159 1.00 98.69 107 LEU A CA 1
ATOM 810 C C . LEU A 1 107 ? -0.025 12.797 -8.051 1.00 98.69 107 LEU A C 1
ATOM 812 O O . LEU A 1 107 ? -1.039 12.219 -8.434 1.00 98.69 107 LEU A O 1
ATOM 816 N N . LEU A 1 108 ? 1.195 12.363 -8.353 1.00 98.81 108 LEU A N 1
ATOM 817 C CA . LEU A 1 108 ? 1.500 11.150 -9.104 1.00 98.81 108 LEU A CA 1
ATOM 818 C C . LEU A 1 108 ? 2.041 10.081 -8.152 1.00 98.81 108 LEU A C 1
ATOM 820 O O . LEU A 1 108 ? 3.112 10.253 -7.573 1.00 98.81 108 LEU A O 1
ATOM 824 N N . GLY A 1 109 ? 1.324 8.965 -8.036 1.00 98.75 109 GLY A N 1
ATOM 825 C CA . GLY A 1 109 ? 1.755 7.775 -7.306 1.00 98.75 109 GLY A CA 1
ATOM 826 C C . GLY A 1 109 ? 2.130 6.647 -8.253 1.00 98.75 109 GLY A C 1
ATOM 827 O O . GLY A 1 109 ? 1.396 6.355 -9.199 1.00 98.75 109 GLY A O 1
ATOM 828 N N . THR A 1 110 ? 3.256 5.987 -7.999 1.00 98.81 110 THR A N 1
ATOM 829 C CA . THR A 1 110 ? 3.685 4.798 -8.747 1.00 98.81 110 THR A CA 1
ATOM 830 C C . THR A 1 110 ? 4.262 3.732 -7.825 1.00 98.81 110 THR A C 1
ATOM 832 O O . THR A 1 110 ? 4.778 4.030 -6.746 1.00 98.81 110 THR A O 1
ATOM 835 N N . MET A 1 111 ? 4.175 2.474 -8.247 1.00 98.38 111 MET A N 1
ATOM 836 C CA . MET A 1 111 ? 4.748 1.334 -7.534 1.00 98.38 111 MET A CA 1
ATOM 837 C C . MET A 1 111 ? 5.125 0.244 -8.539 1.00 98.38 111 MET A C 1
ATOM 839 O O . MET A 1 111 ? 4.392 0.001 -9.501 1.00 98.38 111 MET A O 1
ATOM 843 N N . GLU A 1 112 ? 6.268 -0.400 -8.317 1.00 98.56 112 GLU A N 1
ATOM 844 C CA . GLU A 1 112 ? 6.759 -1.534 -9.101 1.00 98.56 112 GLU A CA 1
ATOM 845 C C . GLU A 1 112 ? 7.333 -2.577 -8.141 1.00 98.56 112 GLU A C 1
ATOM 847 O O . GLU A 1 112 ? 8.309 -2.296 -7.449 1.00 98.56 112 GLU A O 1
ATOM 852 N N . LEU A 1 113 ? 6.725 -3.764 -8.085 1.00 98.50 113 LEU A N 1
ATOM 853 C CA . LEU A 1 113 ? 7.117 -4.826 -7.154 1.00 98.50 113 LEU A CA 1
ATOM 854 C C . LEU A 1 113 ? 7.054 -6.214 -7.815 1.00 98.50 113 LEU A C 1
ATOM 856 O O . LEU A 1 113 ? 6.217 -6.432 -8.701 1.00 98.50 113 LEU A O 1
ATOM 860 N N . PRO A 1 114 ? 7.886 -7.178 -7.372 1.00 98.38 114 PRO A N 1
ATOM 861 C CA . PRO A 1 114 ? 7.732 -8.584 -7.719 1.00 98.38 114 PRO A CA 1
ATOM 862 C C . PRO A 1 114 ? 6.361 -9.103 -7.291 1.00 98.38 114 PRO A C 1
ATOM 864 O O . PRO A 1 114 ? 5.963 -8.956 -6.139 1.00 98.38 114 PRO A O 1
ATOM 867 N N . MET A 1 115 ? 5.641 -9.739 -8.213 1.00 98.06 115 MET A N 1
ATOM 868 C CA . MET A 1 115 ? 4.279 -10.210 -7.962 1.00 98.06 115 MET A CA 1
ATOM 869 C C . MET A 1 115 ? 4.064 -11.597 -8.569 1.00 98.06 115 MET A C 1
ATOM 871 O O . MET A 1 115 ? 3.427 -11.789 -9.609 1.00 98.06 115 MET A O 1
ATOM 875 N N . ALA A 1 116 ? 4.649 -12.599 -7.914 1.00 94.75 116 ALA A N 1
ATOM 876 C CA . ALA A 1 116 ? 4.566 -13.996 -8.322 1.00 94.75 116 ALA A CA 1
ATOM 877 C C . ALA A 1 116 ? 3.270 -14.659 -7.829 1.00 94.75 116 ALA A C 1
ATOM 879 O O . ALA A 1 116 ? 3.285 -15.490 -6.927 1.00 94.75 116 ALA A O 1
ATOM 880 N N . VAL A 1 117 ? 2.147 -14.298 -8.450 1.00 96.19 117 VAL A N 1
ATOM 881 C CA . VAL A 1 117 ? 0.812 -14.846 -8.144 1.00 96.19 117 VAL A CA 1
ATOM 882 C C . VAL A 1 117 ? 0.347 -15.864 -9.189 1.00 96.19 117 VAL A C 1
ATOM 884 O O . VAL A 1 117 ? 0.954 -16.016 -10.251 1.00 96.19 117 VAL A O 1
ATOM 887 N N . GLY A 1 118 ? -0.730 -16.590 -8.922 1.00 93.94 118 GLY A N 1
ATOM 888 C CA . GLY A 1 118 ? -1.289 -17.579 -9.835 1.00 93.94 118 GLY A CA 1
ATOM 889 C C . GLY A 1 118 ? -2.789 -17.759 -9.649 1.00 93.94 118 GLY A C 1
ATOM 890 O O . GLY A 1 118 ? -3.279 -17.911 -8.534 1.00 93.94 118 GLY A O 1
ATOM 891 N N . ILE A 1 119 ? -3.510 -17.798 -10.767 1.00 92.00 119 ILE A N 1
ATOM 892 C CA . ILE A 1 119 ? -4.951 -18.092 -10.802 1.00 92.00 119 ILE A CA 1
ATOM 893 C C . ILE A 1 119 ? -5.240 -19.578 -11.083 1.00 92.00 119 ILE A C 1
ATOM 895 O O . ILE A 1 119 ? -6.388 -20.008 -11.068 1.00 92.00 119 ILE A O 1
ATOM 899 N N . VAL A 1 120 ? -4.193 -20.381 -11.324 1.00 81.31 120 VAL A N 1
ATOM 900 C CA . VAL A 1 120 ? -4.279 -21.832 -11.539 1.00 81.31 120 VAL A CA 1
ATOM 901 C C . VAL A 1 120 ? -3.353 -22.553 -10.559 1.00 81.31 120 VAL A C 1
ATOM 903 O O . VAL A 1 120 ? -2.151 -22.298 -10.536 1.00 81.31 120 VAL A O 1
ATOM 906 N N . GLY A 1 121 ? -3.908 -23.507 -9.806 1.00 73.94 121 GLY A N 1
ATOM 907 C CA . GLY A 1 121 ? -3.154 -24.405 -8.923 1.00 73.94 121 GLY A CA 1
ATOM 908 C C . GLY A 1 121 ? -2.929 -23.869 -7.505 1.00 73.94 121 GLY A C 1
ATOM 909 O O . GLY A 1 121 ? -3.094 -22.690 -7.231 1.00 73.94 121 GLY A O 1
ATOM 910 N N . GLY A 1 122 ? -2.565 -24.755 -6.575 1.00 80.00 122 GLY A N 1
ATOM 911 C CA . GLY A 1 122 ? -2.441 -24.407 -5.155 1.00 80.00 122 GLY A CA 1
ATOM 912 C C . GLY A 1 122 ? -3.793 -24.166 -4.473 1.00 80.00 122 GLY A C 1
ATOM 913 O O . GLY A 1 122 ? -4.824 -24.693 -4.901 1.00 80.00 122 GLY A O 1
ATOM 914 N N . ALA A 1 123 ? -3.791 -23.375 -3.396 1.00 79.19 123 ALA A N 1
ATOM 915 C CA . ALA A 1 123 ? -4.996 -23.104 -2.610 1.00 79.19 123 ALA A CA 1
ATOM 916 C C . ALA A 1 123 ? -6.068 -22.342 -3.406 1.00 79.19 123 ALA A C 1
ATOM 918 O O . ALA A 1 123 ? -7.253 -22.540 -3.151 1.00 79.19 123 ALA A O 1
ATOM 919 N N . SER A 1 124 ? -5.685 -21.556 -4.417 1.00 77.81 124 SER A N 1
ATOM 920 C CA . SER A 1 124 ? -6.619 -20.807 -5.270 1.00 77.81 124 SER A CA 1
ATOM 921 C C . SER A 1 124 ? -7.589 -21.690 -6.069 1.00 77.81 124 SER A C 1
ATOM 923 O O . SER A 1 124 ? -8.668 -21.226 -6.425 1.00 77.81 124 SER A O 1
ATOM 925 N N . LYS A 1 125 ? -7.263 -22.973 -6.305 1.00 79.19 125 LYS A N 1
ATOM 926 C CA . LYS A 1 125 ? -8.152 -23.941 -6.983 1.00 79.19 125 LYS A CA 1
ATOM 927 C C . LYS A 1 125 ? -8.903 -24.874 -6.026 1.00 79.19 125 LYS A C 1
ATOM 929 O O . LYS A 1 125 ? -9.848 -25.530 -6.444 1.00 79.19 125 LYS A O 1
ATOM 934 N N . VAL A 1 126 ? -8.465 -24.984 -4.774 1.00 86.88 126 VAL A N 1
ATOM 935 C CA . VAL A 1 126 ? -8.992 -25.986 -3.829 1.00 86.88 126 VAL A CA 1
ATOM 936 C C . VAL A 1 126 ? -9.826 -25.339 -2.729 1.00 86.88 126 VAL A C 1
ATOM 938 O O . VAL A 1 126 ? -10.803 -25.928 -2.281 1.00 86.88 126 VAL A O 1
ATOM 941 N N . HIS A 1 127 ? -9.464 -24.132 -2.293 1.00 94.38 127 HIS A N 1
ATOM 942 C CA . HIS A 1 127 ? -10.155 -23.440 -1.216 1.00 94.38 127 HIS A CA 1
ATOM 943 C C . HIS A 1 127 ? -11.382 -22.684 -1.760 1.00 94.38 127 HIS A C 1
ATOM 945 O O . HIS A 1 127 ? -11.199 -21.713 -2.502 1.00 94.38 127 HIS A O 1
ATOM 951 N N . PRO A 1 128 ? -12.621 -23.028 -1.352 1.00 94.62 128 PRO A N 1
ATOM 952 C CA . PRO A 1 128 ? -13.834 -22.440 -1.931 1.00 94.62 128 PRO A CA 1
ATOM 953 C C . PRO A 1 128 ? -13.893 -20.911 -1.823 1.00 94.62 128 PRO A C 1
ATOM 955 O O . PRO A 1 128 ? -14.246 -20.235 -2.783 1.00 94.62 128 PRO A O 1
ATOM 958 N N . ALA A 1 129 ? -13.466 -20.342 -0.688 1.00 95.88 129 ALA A N 1
ATOM 959 C CA . ALA A 1 129 ? -13.423 -18.885 -0.529 1.00 95.88 129 ALA A CA 1
ATOM 960 C C . ALA A 1 129 ? -12.417 -18.203 -1.477 1.00 95.88 129 ALA A C 1
ATOM 962 O O . ALA A 1 129 ? -12.692 -17.116 -1.969 1.00 95.88 129 ALA A O 1
ATOM 963 N N . ALA A 1 130 ? -11.279 -18.843 -1.778 1.00 95.44 130 ALA A N 1
ATOM 964 C CA . ALA A 1 130 ? -10.298 -18.275 -2.701 1.00 95.44 130 ALA A CA 1
ATOM 965 C C . ALA A 1 130 ? -10.829 -18.275 -4.140 1.00 95.44 130 ALA A C 1
ATOM 967 O O . ALA A 1 130 ? -10.653 -17.294 -4.856 1.00 95.44 130 ALA A O 1
ATOM 968 N N . GLN A 1 131 ? -11.544 -19.334 -4.536 1.00 94.00 131 GLN A N 1
ATOM 969 C CA . GLN A 1 131 ? -12.236 -19.396 -5.826 1.00 94.00 131 GLN A CA 1
ATOM 970 C C . GLN A 1 131 ? -13.325 -18.327 -5.937 1.00 94.00 131 GLN A C 1
ATOM 972 O O . GLN A 1 131 ? -13.393 -17.628 -6.945 1.00 94.00 131 GLN A O 1
ATOM 977 N N . ALA A 1 132 ? -14.143 -18.170 -4.892 1.00 96.00 132 ALA A N 1
ATOM 978 C CA . ALA A 1 132 ? -15.178 -17.143 -4.848 1.00 96.00 132 ALA A CA 1
ATOM 979 C C . ALA A 1 132 ? -14.578 -15.733 -4.954 1.00 96.00 132 ALA A C 1
ATOM 981 O O . ALA A 1 132 ? -15.059 -14.927 -5.742 1.00 96.00 132 ALA A O 1
ATOM 982 N N . ASN A 1 133 ? -13.490 -15.450 -4.232 1.00 96.94 133 ASN A N 1
ATOM 983 C CA . ASN A 1 133 ? -12.817 -14.153 -4.294 1.00 96.94 133 ASN A CA 1
ATOM 984 C C . ASN A 1 133 ? -12.211 -13.877 -5.676 1.00 96.94 133 ASN A C 1
ATOM 986 O O . ASN A 1 133 ? -12.362 -12.773 -6.189 1.00 96.94 133 ASN A O 1
ATOM 990 N N . LEU A 1 134 ? -11.584 -14.869 -6.318 1.00 95.81 134 LEU A N 1
ATOM 991 C CA . LEU A 1 134 ? -11.097 -14.723 -7.695 1.00 95.81 134 LEU A CA 1
ATOM 992 C C . LEU A 1 134 ? -12.241 -14.467 -8.687 1.00 95.81 134 LEU A C 1
ATOM 994 O O . LEU A 1 134 ? -12.087 -13.639 -9.581 1.00 95.81 134 LEU A O 1
ATOM 998 N N . ALA A 1 135 ? -13.392 -15.119 -8.499 1.00 94.81 135 ALA A N 1
ATOM 999 C CA . ALA A 1 135 ? -14.584 -14.882 -9.310 1.00 94.81 135 ALA A CA 1
ATOM 1000 C C . ALA A 1 135 ? -15.182 -13.481 -9.084 1.00 94.81 135 ALA A C 1
ATOM 1002 O O . ALA A 1 135 ? -15.573 -12.837 -10.051 1.00 94.81 135 ALA A O 1
ATOM 1003 N N . ILE A 1 136 ? -15.203 -12.982 -7.840 1.00 97.31 136 ILE A N 1
ATOM 1004 C CA . ILE A 1 136 ? -15.622 -11.606 -7.512 1.00 97.31 136 ILE A CA 1
ATOM 1005 C C . ILE A 1 136 ? -14.705 -10.583 -8.187 1.00 97.31 136 ILE A C 1
ATOM 1007 O O . ILE A 1 136 ? -15.187 -9.587 -8.718 1.00 97.31 136 ILE A O 1
ATOM 1011 N N . LEU A 1 137 ? -13.391 -10.827 -8.172 1.00 96.94 137 LEU A N 1
ATOM 1012 C CA . LEU A 1 137 ? -12.424 -9.960 -8.847 1.00 96.94 137 LEU A CA 1
ATOM 1013 C C . LEU A 1 137 ? -12.521 -10.036 -10.378 1.00 96.94 137 LEU A C 1
ATOM 1015 O O . LEU A 1 137 ? -12.051 -9.119 -11.044 1.00 96.94 137 LEU A O 1
ATOM 1019 N N . GLY A 1 138 ? -13.097 -11.110 -10.930 1.00 96.25 138 GLY A N 1
ATOM 1020 C CA . GLY A 1 138 ? -13.291 -11.280 -12.371 1.00 96.25 138 GLY A CA 1
ATOM 1021 C C . GLY A 1 138 ? -11.989 -11.374 -13.169 1.00 96.25 138 GLY A C 1
ATOM 1022 O O . GLY A 1 138 ? -11.970 -11.008 -14.337 1.00 96.25 138 GLY A O 1
ATOM 1023 N N . VAL A 1 139 ? -10.893 -11.817 -12.543 1.00 96.19 139 VAL A N 1
ATOM 1024 C CA . VAL A 1 139 ? -9.581 -11.907 -13.202 1.00 96.19 139 VAL A CA 1
ATOM 1025 C C . VAL A 1 139 ? -9.510 -13.118 -14.128 1.00 96.19 139 VAL A C 1
ATOM 1027 O O . VAL A 1 139 ? -9.802 -14.244 -13.723 1.00 96.19 139 VAL A O 1
ATOM 1030 N N . GLU A 1 140 ? -9.049 -12.905 -15.355 1.00 95.38 140 GLU A N 1
ATOM 1031 C CA . GLU A 1 140 ? -8.830 -13.954 -16.354 1.00 95.38 140 GLU A CA 1
ATOM 1032 C C . GLU A 1 140 ? -7.358 -14.371 -16.423 1.00 95.38 140 GLU A C 1
ATOM 1034 O O . GLU A 1 140 ? -7.029 -15.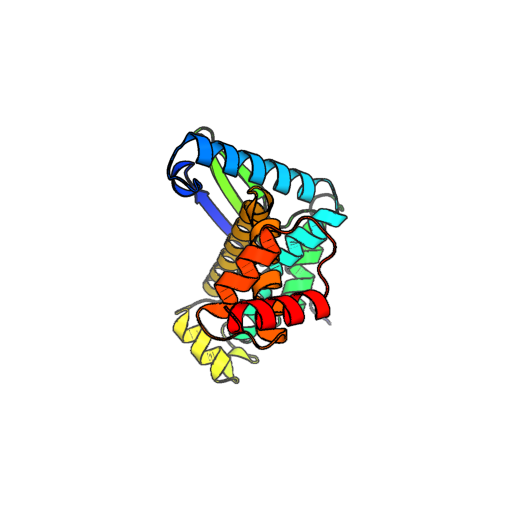472 -16.872 1.00 95.38 140 GLU A O 1
ATOM 1039 N N . THR A 1 141 ? -6.451 -13.515 -15.940 1.00 96.69 141 THR A N 1
ATOM 1040 C CA . THR A 1 141 ? -5.006 -13.762 -15.947 1.00 96.69 141 THR A CA 1
ATOM 1041 C C . THR A 1 141 ? -4.346 -13.510 -14.590 1.00 96.69 141 THR A C 1
ATOM 1043 O O . THR A 1 141 ? -4.799 -12.729 -13.752 1.00 96.69 141 THR A O 1
ATOM 1046 N N . ALA A 1 142 ? -3.194 -14.151 -14.365 1.00 96.19 142 ALA A N 1
ATOM 1047 C CA . ALA A 1 142 ? -2.390 -13.886 -13.171 1.00 96.19 142 ALA A CA 1
ATOM 1048 C C . ALA A 1 142 ? -1.796 -12.463 -13.166 1.00 96.19 142 ALA A C 1
ATOM 1050 O O . ALA A 1 142 ? -1.473 -11.938 -12.104 1.00 96.19 142 ALA A O 1
ATOM 1051 N N . GLN A 1 143 ? -1.633 -11.849 -14.339 1.00 97.31 143 GLN A N 1
ATOM 1052 C CA . GLN A 1 143 ? -1.162 -10.477 -14.505 1.00 97.31 143 GLN A CA 1
ATOM 1053 C C . GLN A 1 143 ? -2.215 -9.468 -14.040 1.00 97.31 143 GLN A C 1
ATOM 1055 O O . GLN A 1 143 ? -1.862 -8.505 -13.364 1.00 97.31 143 GLN A O 1
ATOM 1060 N N . GLU A 1 144 ? -3.495 -9.710 -14.325 1.00 97.81 144 GLU A N 1
ATOM 1061 C CA . GLU A 1 144 ? -4.592 -8.882 -13.811 1.00 97.81 144 GLU A CA 1
ATOM 1062 C C . GLU A 1 144 ? -4.686 -8.970 -12.291 1.00 97.81 144 GLU A C 1
ATOM 1064 O O . GLU A 1 144 ? -4.721 -7.938 -11.624 1.00 97.81 144 GLU A O 1
ATOM 1069 N N . LEU A 1 145 ? -4.618 -10.183 -11.727 1.00 98.06 145 LEU A N 1
ATOM 1070 C CA . LEU A 1 145 ? -4.569 -10.360 -10.273 1.00 98.06 145 LEU A CA 1
ATOM 1071 C C . LEU A 1 145 ? -3.386 -9.602 -9.653 1.00 98.06 145 LEU A C 1
ATOM 1073 O O . LEU A 1 145 ? -3.547 -8.919 -8.642 1.00 98.06 145 LEU A O 1
ATOM 1077 N N . ALA A 1 146 ? -2.206 -9.695 -10.270 1.00 98.38 146 ALA A N 1
ATOM 1078 C CA . ALA A 1 146 ? -1.020 -8.969 -9.832 1.00 98.38 146 ALA A CA 1
ATOM 1079 C C . ALA A 1 146 ? -1.233 -7.446 -9.860 1.00 98.38 146 ALA A C 1
ATOM 1081 O O . ALA A 1 146 ? -0.851 -6.757 -8.913 1.00 98.38 146 ALA A O 1
ATOM 1082 N N . GLY A 1 147 ? -1.870 -6.931 -10.916 1.00 98.44 147 GLY A N 1
ATOM 1083 C CA . GLY A 1 147 ? -2.245 -5.525 -11.046 1.00 98.44 147 GLY A CA 1
ATOM 1084 C C . GLY A 1 147 ? -3.208 -5.078 -9.948 1.00 98.44 147 GLY A C 1
ATOM 1085 O O . GLY A 1 147 ? -2.929 -4.093 -9.273 1.00 98.44 147 GLY A O 1
ATOM 1086 N N . ILE A 1 148 ? -4.286 -5.830 -9.701 1.00 98.44 148 ILE A N 1
ATOM 1087 C CA . ILE A 1 148 ? -5.276 -5.526 -8.653 1.00 98.44 148 ILE A CA 1
ATOM 1088 C C . ILE A 1 148 ? -4.624 -5.483 -7.267 1.00 98.44 148 ILE A C 1
ATOM 1090 O O . ILE A 1 148 ? -4.837 -4.529 -6.516 1.00 98.44 148 ILE A O 1
ATOM 1094 N N . ILE A 1 149 ? -3.802 -6.482 -6.933 1.00 98.69 149 ILE A N 1
ATOM 1095 C CA . ILE A 1 149 ? -3.074 -6.533 -5.656 1.00 98.69 149 ILE A CA 1
ATOM 1096 C C . ILE A 1 149 ? -2.186 -5.294 -5.497 1.00 98.69 149 ILE A C 1
ATOM 1098 O O . ILE A 1 149 ? -2.177 -4.666 -4.436 1.00 98.69 149 ILE A O 1
ATOM 1102 N N . LEU A 1 150 ? -1.462 -4.912 -6.552 1.00 98.50 150 LEU A N 1
ATOM 1103 C CA . LEU A 1 150 ? -0.573 -3.757 -6.510 1.00 98.50 150 LEU A CA 1
ATOM 1104 C C . LEU A 1 150 ? -1.340 -2.427 -6.429 1.00 98.50 150 LEU A C 1
ATOM 1106 O O . LEU A 1 150 ? -0.932 -1.537 -5.683 1.00 98.50 150 LEU A O 1
ATOM 1110 N N . CYS A 1 151 ? -2.475 -2.302 -7.125 1.00 98.69 151 CYS A N 1
ATOM 1111 C CA . CYS A 1 151 ? -3.395 -1.169 -6.994 1.00 98.69 151 CYS A CA 1
ATOM 1112 C C . CYS A 1 151 ? -3.886 -1.014 -5.551 1.00 98.69 151 CYS A C 1
ATOM 1114 O O . CYS A 1 151 ? -3.847 0.093 -5.012 1.00 98.69 151 CYS A O 1
ATOM 1116 N N . ALA A 1 152 ? -4.285 -2.114 -4.904 1.00 98.62 152 ALA A N 1
ATOM 1117 C CA . ALA A 1 152 ? -4.685 -2.103 -3.499 1.00 98.62 152 ALA A CA 1
ATOM 1118 C C . ALA A 1 152 ? -3.529 -1.654 -2.587 1.00 98.62 152 ALA A C 1
ATOM 1120 O O . ALA A 1 152 ? -3.736 -0.843 -1.686 1.00 98.62 152 ALA A O 1
ATOM 1121 N N . GLY A 1 153 ? -2.302 -2.113 -2.858 1.00 98.75 153 GLY A N 1
ATOM 1122 C CA . GLY A 1 153 ? -1.094 -1.668 -2.158 1.00 98.75 153 GLY A CA 1
ATOM 1123 C C . GLY A 1 153 ? -0.833 -0.163 -2.285 1.00 98.75 153 GLY A C 1
ATOM 1124 O O . GLY A 1 153 ? -0.592 0.504 -1.276 1.00 98.75 153 GLY A O 1
ATOM 1125 N N . LEU A 1 154 ? -0.914 0.395 -3.499 1.00 98.75 154 LEU A N 1
ATOM 1126 C CA . LEU A 1 154 ? -0.732 1.835 -3.728 1.00 98.75 154 LEU A CA 1
ATOM 1127 C C . LEU A 1 154 ? -1.846 2.661 -3.063 1.00 98.75 154 LEU A C 1
ATOM 1129 O O . LEU A 1 154 ? -1.551 3.673 -2.428 1.00 98.75 154 LEU A O 1
ATOM 1133 N N . ALA A 1 155 ? -3.102 2.216 -3.149 1.00 98.50 155 ALA A N 1
ATOM 1134 C CA . ALA A 1 155 ? -4.237 2.884 -2.509 1.00 98.50 155 ALA A CA 1
ATOM 1135 C C . ALA A 1 155 ? -4.118 2.886 -0.975 1.00 98.50 155 ALA A C 1
ATOM 1137 O O . ALA A 1 155 ? -4.297 3.924 -0.334 1.00 98.50 155 ALA A O 1
ATOM 1138 N N . GLN A 1 156 ? -3.738 1.751 -0.380 1.00 98.50 156 GLN A N 1
ATOM 1139 C CA . GLN A 1 156 ? -3.489 1.639 1.059 1.00 98.50 156 GLN A CA 1
ATOM 1140 C C . GLN A 1 156 ? -2.348 2.558 1.509 1.00 98.50 156 GLN A C 1
ATOM 1142 O O . GLN A 1 156 ? -2.423 3.174 2.575 1.00 98.50 156 GLN A O 1
ATOM 1147 N N . ASN A 1 157 ? -1.301 2.676 0.688 1.00 98.62 157 ASN A N 1
ATOM 1148 C CA . ASN A 1 157 ? -0.191 3.579 0.949 1.00 98.62 157 ASN A CA 1
ATOM 1149 C C . ASN A 1 157 ? -0.616 5.049 0.914 1.00 98.62 157 ASN A C 1
ATOM 1151 O O . ASN A 1 157 ? -0.297 5.786 1.846 1.00 98.62 157 ASN A O 1
ATOM 1155 N N . LEU A 1 158 ? -1.384 5.453 -0.103 1.00 98.00 158 LEU A N 1
ATOM 1156 C CA . LEU A 1 158 ? -1.937 6.804 -0.198 1.00 98.00 158 LEU A CA 1
ATOM 1157 C C . LEU A 1 158 ? -2.784 7.145 1.029 1.00 98.00 158 LEU A C 1
ATOM 1159 O O . LEU A 1 158 ? -2.587 8.195 1.634 1.00 98.00 158 LEU A O 1
ATOM 1163 N N . GLY A 1 159 ? -3.687 6.246 1.432 1.00 95.81 159 GLY A N 1
ATOM 1164 C CA . GLY A 1 159 ? -4.520 6.439 2.618 1.00 95.81 159 GLY A CA 1
ATOM 1165 C C . GLY A 1 159 ? -3.690 6.646 3.888 1.00 95.81 159 GLY A C 1
ATOM 1166 O O . GLY A 1 159 ? -3.974 7.552 4.670 1.00 95.81 159 GLY A O 1
ATOM 1167 N N . ALA A 1 160 ? -2.623 5.861 4.067 1.00 94.94 160 ALA A N 1
ATOM 1168 C CA . ALA A 1 160 ? -1.719 5.997 5.208 1.00 94.94 160 ALA A CA 1
ATOM 1169 C C . ALA A 1 160 ? -0.934 7.321 5.189 1.00 94.94 160 ALA A C 1
ATOM 1171 O O . ALA A 1 160 ? -0.841 7.983 6.223 1.00 94.94 160 ALA A O 1
ATOM 1172 N N . LEU A 1 161 ? -0.392 7.722 4.034 1.00 95.25 161 LEU A N 1
ATOM 1173 C CA . LEU A 1 161 ? 0.326 8.993 3.888 1.00 95.25 161 LEU A CA 1
ATOM 1174 C C . LEU A 1 161 ? -0.601 10.186 4.107 1.00 95.25 161 LEU A C 1
ATOM 1176 O O . LEU A 1 161 ? -0.261 11.072 4.882 1.00 95.25 161 LEU A O 1
ATOM 1180 N N . ARG A 1 162 ? -1.795 10.172 3.505 1.00 91.75 162 ARG A N 1
ATOM 1181 C CA . ARG A 1 162 ? -2.805 11.226 3.669 1.00 91.75 162 ARG A CA 1
ATOM 1182 C C . ARG A 1 162 ? -3.222 11.386 5.129 1.00 91.75 162 ARG A C 1
ATOM 1184 O O . ARG A 1 162 ? -3.420 12.494 5.615 1.00 91.75 162 ARG A O 1
ATOM 1191 N N . ALA A 1 163 ? -3.359 10.281 5.852 1.00 86.50 163 ALA A N 1
ATOM 1192 C CA . ALA A 1 163 ? -3.745 10.320 7.255 1.00 86.50 163 ALA A CA 1
ATOM 1193 C C . ALA A 1 163 ? -2.606 10.839 8.168 1.00 86.50 163 ALA A C 1
ATOM 1195 O O . ALA A 1 163 ? -2.893 11.413 9.218 1.00 86.50 163 ALA A O 1
ATOM 1196 N N . LEU A 1 164 ? -1.336 10.679 7.765 1.00 80.19 164 LEU A N 1
ATOM 1197 C CA . LEU A 1 164 ? -0.163 11.258 8.439 1.00 80.19 164 LEU A CA 1
ATOM 1198 C C . LEU A 1 164 ? 0.067 12.732 8.086 1.00 80.19 164 LEU A C 1
ATOM 1200 O O . LEU A 1 164 ? 0.533 13.484 8.936 1.00 80.19 164 LEU A O 1
ATOM 1204 N N . SER A 1 165 ? -0.235 13.129 6.847 1.00 75.62 165 SER A N 1
ATOM 1205 C CA . SER A 1 165 ? -0.070 14.504 6.364 1.00 75.62 165 SER A CA 1
ATOM 1206 C C . SER A 1 1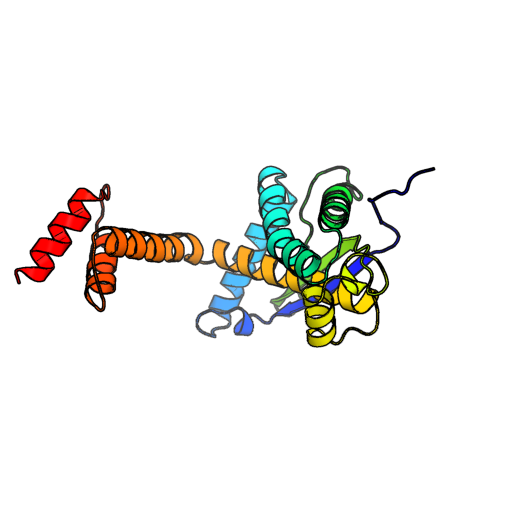65 ? -1.182 15.441 6.826 1.00 75.62 165 SER A C 1
ATOM 1208 O O . SER A 1 165 ? -1.011 16.655 6.855 1.00 75.62 165 SER A O 1
ATOM 1210 N N . THR A 1 166 ? -2.323 14.880 7.219 1.00 70.12 166 THR A N 1
ATOM 1211 C CA . THR A 1 166 ? -3.433 15.611 7.829 1.00 70.12 166 THR A CA 1
ATOM 1212 C C . THR A 1 166 ? -3.423 15.401 9.344 1.00 70.12 166 THR A C 1
ATOM 1214 O O . THR A 1 166 ? -2.857 14.435 9.850 1.00 70.12 166 THR A O 1
ATOM 1217 N N . LYS A 1 167 ? -4.106 16.260 10.116 1.00 59.44 167 LYS A N 1
ATOM 1218 C CA . LYS A 1 167 ? -4.246 16.124 11.589 1.00 59.44 167 LYS A CA 1
ATOM 1219 C C . LYS A 1 167 ? -4.933 14.804 12.046 1.00 59.44 167 LYS A C 1
ATOM 1221 O O . LYS A 1 167 ? -5.230 14.633 13.229 1.00 59.44 167 LYS A O 1
ATOM 1226 N N . GLY A 1 168 ? -5.230 13.882 11.124 1.00 54.59 168 GLY A N 1
ATOM 1227 C CA . GLY A 1 168 ? -6.271 12.863 11.215 1.00 54.59 168 GLY A CA 1
ATOM 1228 C C . GLY A 1 168 ? -5.940 11.586 11.987 1.00 54.59 168 GLY A C 1
ATOM 1229 O O . GLY A 1 168 ? -6.843 11.069 12.643 1.00 54.59 168 GLY A O 1
ATOM 1230 N N . ILE A 1 169 ? -4.706 11.057 11.977 1.00 53.78 169 ILE A N 1
ATOM 1231 C CA . ILE A 1 169 ? -4.449 9.775 12.678 1.00 53.78 169 ILE A CA 1
ATOM 1232 C C . ILE A 1 169 ? -4.582 9.937 14.188 1.00 53.78 169 ILE A C 1
ATOM 1234 O O . ILE A 1 169 ? -5.297 9.161 14.818 1.00 53.78 169 ILE A O 1
ATOM 1238 N N . GLN A 1 170 ? -3.940 10.950 14.771 1.00 55.47 170 GLN A N 1
ATOM 1239 C CA . GLN A 1 170 ? -3.986 11.152 16.221 1.00 55.47 170 GLN A CA 1
ATOM 1240 C C . GLN A 1 170 ? -5.397 11.523 16.684 1.00 55.47 170 GLN A C 1
ATOM 1242 O O . GLN A 1 170 ? -5.913 10.904 17.610 1.00 55.47 170 GLN A O 1
ATOM 1247 N N . ALA A 1 171 ? -6.073 12.447 15.995 1.00 63.69 171 ALA A N 1
ATOM 1248 C CA . ALA A 1 171 ? -7.439 12.832 16.344 1.00 63.69 171 ALA A CA 1
ATOM 1249 C C . ALA A 1 171 ? -8.441 11.669 16.183 1.00 63.69 171 ALA A C 1
ATOM 1251 O O . ALA A 1 171 ? -9.269 11.437 17.065 1.00 63.69 171 ALA A O 1
ATOM 1252 N N . GLY A 1 172 ? -8.343 10.896 15.095 1.00 62.50 172 GLY A N 1
ATOM 1253 C CA . GLY A 1 172 ? -9.217 9.753 14.824 1.00 62.50 172 GLY A CA 1
ATOM 1254 C C . GLY A 1 172 ? -9.005 8.588 15.794 1.00 62.50 172 GLY A C 1
ATOM 1255 O O . GLY A 1 172 ? -9.975 8.075 16.357 1.00 62.50 172 GLY A O 1
ATOM 1256 N N . HIS A 1 173 ? -7.748 8.212 16.059 1.00 68.94 173 HIS A N 1
ATOM 1257 C CA . HIS A 1 173 ? -7.426 7.205 17.074 1.00 68.94 173 HIS A CA 1
ATOM 1258 C C . HIS A 1 173 ? -7.859 7.654 18.463 1.00 68.94 173 HIS A C 1
ATOM 1260 O O . HIS A 1 173 ? -8.391 6.845 19.217 1.00 68.94 173 HIS A O 1
ATOM 1266 N N . MET A 1 174 ? -7.683 8.932 18.799 1.00 74.12 174 MET A N 1
ATOM 1267 C CA . MET A 1 174 ? -8.098 9.446 20.099 1.00 74.12 174 MET A CA 1
ATOM 1268 C C . MET A 1 174 ? -9.613 9.454 20.261 1.00 74.12 174 MET A C 1
ATOM 1270 O O . MET A 1 174 ? -10.104 9.104 21.333 1.00 74.12 174 MET A O 1
ATOM 1274 N N . LYS A 1 175 ? -10.356 9.753 19.190 1.00 81.56 175 LYS A N 1
ATOM 1275 C CA . LYS A 1 175 ? -11.816 9.642 19.165 1.00 81.56 175 LYS A CA 1
ATOM 1276 C C . LYS A 1 175 ? -12.279 8.198 19.360 1.00 81.56 175 LYS A C 1
ATOM 1278 O O . LYS A 1 175 ? -13.157 7.953 20.183 1.00 81.56 175 LYS A O 1
ATOM 1283 N N . LEU A 1 176 ? -11.674 7.238 18.655 1.00 84.50 176 LEU A N 1
ATOM 1284 C CA . LEU A 1 176 ? -12.004 5.818 18.813 1.00 84.50 176 LEU A CA 1
ATOM 1285 C C . LEU A 1 176 ? -11.615 5.290 20.201 1.00 84.50 176 LEU A C 1
ATOM 1287 O O . LEU A 1 176 ? -12.391 4.579 20.829 1.00 84.50 176 LEU A O 1
ATOM 1291 N N . HIS A 1 177 ? -10.442 5.668 20.705 1.00 85.88 177 HIS A N 1
ATOM 1292 C CA . HIS A 1 177 ? -9.983 5.290 22.037 1.00 85.88 177 HIS A CA 1
ATOM 1293 C C . HIS A 1 177 ? -10.913 5.834 23.128 1.00 85.88 177 HIS A C 1
ATOM 1295 O O . HIS A 1 177 ? -11.303 5.082 24.016 1.00 85.88 177 HIS A O 1
ATOM 1301 N N . ALA A 1 178 ? -11.344 7.096 23.021 1.00 89.50 178 ALA A N 1
ATOM 1302 C CA . ALA A 1 178 ? -12.318 7.685 23.939 1.00 89.50 178 ALA A CA 1
ATOM 1303 C C . ALA A 1 178 ? -13.660 6.934 23.915 1.00 89.50 178 ALA A C 1
ATOM 1305 O O . ALA A 1 178 ? -14.200 6.628 24.977 1.00 89.50 178 ALA A O 1
ATOM 1306 N N . LYS A 1 179 ? -14.161 6.565 22.725 1.00 91.56 179 LYS A N 1
ATOM 1307 C CA . LYS A 1 179 ? -15.367 5.731 22.591 1.00 91.56 179 LYS A CA 1
ATOM 1308 C C . LYS A 1 179 ? -15.193 4.354 23.230 1.00 91.56 179 LYS A C 1
ATOM 1310 O O . LYS A 1 179 ? -16.075 3.914 23.955 1.00 91.56 179 LYS A O 1
ATOM 1315 N N . ASN A 1 180 ? -14.053 3.699 23.018 1.00 91.44 180 ASN A N 1
ATOM 1316 C CA . ASN A 1 180 ? -13.780 2.391 23.613 1.00 91.44 180 ASN A CA 1
ATOM 1317 C C . ASN A 1 180 ? -13.726 2.458 25.142 1.00 91.44 180 ASN A C 1
ATOM 1319 O O . ASN A 1 180 ? -14.277 1.580 25.793 1.00 91.44 180 ASN A O 1
ATOM 1323 N N . MET A 1 181 ? -13.117 3.496 25.727 1.00 92.50 181 MET A N 1
ATOM 1324 C CA . MET A 1 181 ? -13.126 3.666 27.186 1.00 92.50 181 MET A CA 1
ATOM 1325 C C . MET A 1 181 ? -14.542 3.880 27.731 1.00 92.50 181 MET A C 1
ATOM 1327 O O . MET A 1 181 ? -14.881 3.307 28.765 1.00 92.50 181 MET A O 1
ATOM 1331 N N . ALA A 1 182 ? -15.375 4.656 27.027 1.00 93.56 182 ALA A N 1
ATOM 1332 C CA . ALA A 1 182 ? -16.770 4.869 27.406 1.00 93.56 182 ALA A CA 1
ATOM 1333 C C . ALA A 1 182 ? -17.586 3.569 27.359 1.00 93.56 182 ALA A C 1
ATOM 1335 O O . ALA A 1 182 ? -18.280 3.239 28.318 1.00 93.56 182 ALA A O 1
ATOM 1336 N N . VAL A 1 183 ? -17.445 2.789 26.285 1.00 94.88 183 VAL A N 1
ATOM 1337 C CA . VAL A 1 183 ? -18.084 1.469 26.161 1.00 94.88 183 VAL A CA 1
ATOM 1338 C C . VAL A 1 183 ? -17.599 0.520 27.261 1.00 94.88 183 VAL A C 1
ATOM 1340 O O . VAL A 1 183 ? -18.417 -0.142 27.893 1.00 94.88 183 VAL A O 1
ATOM 1343 N N . SER A 1 184 ? -16.294 0.489 27.549 1.00 92.88 184 SER A N 1
ATOM 1344 C CA . SER A 1 184 ? -15.728 -0.331 28.632 1.00 92.88 184 SER A CA 1
ATOM 1345 C C . SER A 1 184 ? -16.231 0.070 30.020 1.00 92.88 184 SER A C 1
ATOM 1347 O O . SER A 1 184 ? -16.323 -0.788 30.890 1.00 92.88 184 SER A O 1
ATOM 1349 N N . ALA A 1 185 ? -16.580 1.344 30.229 1.00 93.56 185 ALA A N 1
ATOM 1350 C CA . ALA A 1 185 ? -17.208 1.819 31.464 1.00 93.56 185 ALA A CA 1
ATOM 1351 C C . ALA A 1 185 ? -18.703 1.452 31.557 1.00 93.56 185 ALA A C 1
ATOM 1353 O O . ALA A 1 185 ? -19.325 1.666 32.592 1.00 93.56 185 ALA A O 1
ATOM 1354 N N . GLY A 1 186 ? -19.291 0.894 30.492 1.00 94.62 186 GLY A N 1
ATOM 1355 C CA . GLY A 1 186 ? -20.694 0.485 30.445 1.00 94.62 186 GLY A CA 1
ATOM 1356 C C . GLY A 1 186 ? -21.645 1.538 29.873 1.00 94.62 186 GLY A C 1
ATOM 1357 O O . GLY A 1 186 ? -22.849 1.453 30.126 1.00 94.62 186 GLY A O 1
ATOM 1358 N N . ALA A 1 187 ? -21.134 2.527 29.132 1.00 94.56 187 ALA A N 1
ATOM 1359 C CA . ALA A 1 187 ? -21.959 3.505 28.425 1.00 94.56 187 ALA A CA 1
ATOM 1360 C C . ALA A 1 187 ? -22.684 2.850 27.232 1.00 94.56 187 ALA A C 1
ATOM 1362 O O . ALA A 1 187 ? -22.085 2.065 26.489 1.00 94.56 187 ALA A O 1
ATOM 1363 N N . VAL A 1 188 ? -23.958 3.190 27.020 1.00 95.31 188 VAL A N 1
ATOM 1364 C CA . VAL A 1 188 ? -24.798 2.667 25.929 1.00 95.31 188 VAL A CA 1
ATOM 1365 C C . VAL A 1 188 ? -25.499 3.787 25.159 1.00 95.31 188 VAL A C 1
ATOM 1367 O O . VAL A 1 188 ? -25.827 4.832 25.712 1.00 95.31 188 VAL A O 1
ATOM 1370 N N . GLY A 1 189 ? -25.751 3.567 23.864 1.00 94.38 189 GLY A N 1
ATOM 1371 C CA . GLY A 1 189 ? -26.444 4.544 23.017 1.00 94.38 189 GLY A CA 1
ATOM 1372 C C . GLY A 1 189 ? -25.764 5.917 23.033 1.00 94.38 189 GLY A C 1
ATOM 1373 O O . GLY A 1 189 ? -24.552 6.012 22.826 1.00 94.38 189 GLY A O 1
ATOM 1374 N N . ASP A 1 190 ? -26.542 6.961 23.319 1.00 93.31 190 ASP A N 1
ATOM 1375 C CA . ASP A 1 190 ? -26.090 8.359 23.313 1.00 93.31 190 ASP A CA 1
ATOM 1376 C C . ASP A 1 190 ? -25.065 8.676 24.421 1.00 93.31 190 ASP A C 1
ATOM 1378 O O . ASP A 1 190 ? -24.266 9.609 24.285 1.00 93.31 190 ASP A O 1
ATOM 1382 N N . GLU A 1 191 ? -25.009 7.865 25.488 1.00 95.12 191 GLU A N 1
ATOM 1383 C CA . GLU A 1 191 ? -24.028 8.016 26.573 1.00 95.12 191 GLU A CA 1
ATOM 1384 C C . GLU A 1 191 ? -22.591 7.892 26.045 1.00 95.12 191 GLU A C 1
ATOM 1386 O O . GLU A 1 191 ? -21.688 8.585 26.515 1.00 95.12 191 GLU A O 1
ATOM 1391 N N . VAL A 1 192 ? -22.367 7.037 25.039 1.00 94.12 192 VAL A N 1
ATOM 1392 C CA . VAL A 1 192 ? -21.033 6.784 24.470 1.00 94.12 192 VAL A CA 1
ATOM 1393 C C . VAL A 1 192 ? -20.468 8.048 23.831 1.00 94.12 192 VAL A C 1
ATOM 1395 O O . VAL A 1 192 ? -19.300 8.379 24.045 1.00 94.12 192 VAL A O 1
ATOM 1398 N N . ASP A 1 193 ? -21.280 8.759 23.048 1.00 92.06 193 ASP A N 1
ATOM 1399 C CA . ASP A 1 193 ? -20.841 9.970 22.357 1.00 92.06 193 ASP A CA 1
ATOM 1400 C C . ASP A 1 193 ? -20.656 11.140 23.330 1.00 92.06 193 ASP A C 1
ATOM 1402 O O . ASP A 1 193 ? -19.653 11.854 23.233 1.00 92.06 193 ASP A O 1
ATOM 1406 N N . ALA A 1 194 ? -21.546 11.287 24.317 1.00 92.81 194 ALA A N 1
ATOM 1407 C CA . ALA A 1 194 ? -21.425 12.307 25.357 1.00 92.81 194 ALA A CA 1
ATOM 1408 C C . ALA A 1 194 ? -20.146 12.126 26.195 1.00 92.81 194 ALA A C 1
ATOM 1410 O O . ALA A 1 194 ? -19.366 13.068 26.382 1.00 92.81 194 ALA A O 1
ATOM 1411 N N . LEU A 1 195 ? -19.878 10.897 26.645 1.00 93.50 195 LEU A N 1
ATOM 1412 C CA . LEU A 1 195 ? -18.710 10.587 27.467 1.00 93.50 195 LEU A CA 1
ATOM 1413 C C . LEU A 1 195 ? -17.409 10.674 26.653 1.00 93.50 195 LEU A C 1
ATOM 1415 O O . LEU A 1 195 ? -16.410 11.216 27.131 1.00 93.50 195 LEU A O 1
ATOM 1419 N N . ALA A 1 196 ? -17.420 10.224 25.392 1.00 91.62 196 ALA A N 1
ATOM 1420 C CA . ALA A 1 196 ? -16.273 10.349 24.495 1.00 91.62 196 ALA A CA 1
ATOM 1421 C C . ALA A 1 196 ? -15.934 11.813 24.165 1.00 91.62 196 ALA A C 1
ATOM 1423 O O . ALA A 1 196 ? -14.751 12.141 24.037 1.00 91.62 196 ALA A O 1
ATOM 1424 N N . ALA A 1 197 ? -16.935 12.691 24.041 1.00 90.88 197 ALA A N 1
ATOM 1425 C CA . ALA A 1 197 ? -16.728 14.126 23.849 1.00 90.88 197 ALA A CA 1
ATOM 1426 C C . ALA A 1 197 ? -16.111 14.778 25.097 1.00 90.88 197 ALA A C 1
ATOM 1428 O O . ALA A 1 197 ? -15.106 15.483 24.981 1.00 90.88 197 ALA A O 1
ATOM 1429 N N . ARG A 1 198 ? -16.635 14.469 26.294 1.00 92.19 198 ARG A N 1
ATOM 1430 C CA . ARG A 1 198 ? -16.065 14.929 27.576 1.00 92.19 198 ARG A CA 1
ATOM 1431 C C . ARG A 1 198 ? -14.610 14.475 27.736 1.00 92.19 198 ARG A C 1
ATOM 1433 O O . ARG A 1 198 ? -13.756 15.271 28.114 1.00 92.19 198 ARG A O 1
ATOM 1440 N N . LEU A 1 199 ? -14.302 13.228 27.373 1.00 90.00 199 LEU A N 1
ATOM 1441 C CA . LEU A 1 199 ? -12.937 12.691 27.406 1.00 90.00 199 LEU A CA 1
ATOM 1442 C C . LEU A 1 199 ? -11.984 13.381 26.432 1.00 90.00 199 LEU A C 1
ATOM 1444 O O . LEU A 1 199 ? -10.816 13.573 26.765 1.00 90.00 199 LEU A O 1
ATOM 1448 N N . GLN A 1 200 ? -12.454 13.750 25.240 1.00 87.81 200 GLN A N 1
ATOM 1449 C CA . GLN A 1 200 ? -11.638 14.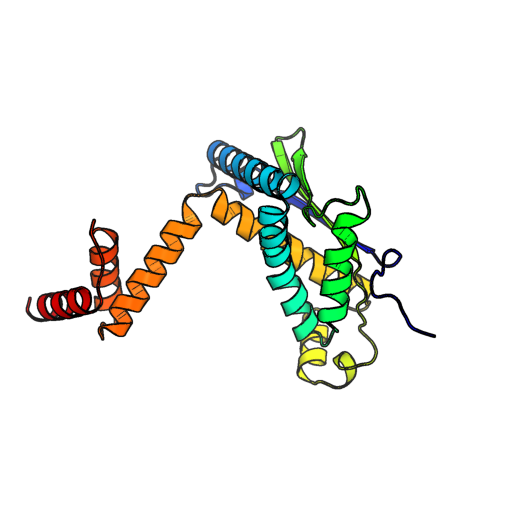470 24.259 1.00 87.81 200 GLN A CA 1
ATOM 1450 C C . GLN A 1 200 ? -11.323 15.897 24.701 1.00 87.81 200 GLN A C 1
ATOM 1452 O O . GLN A 1 200 ? -10.208 16.354 24.466 1.00 87.81 200 GLN A O 1
ATOM 1457 N N . ALA A 1 201 ? -12.272 16.565 25.360 1.00 87.88 201 ALA A N 1
ATOM 1458 C CA . ALA A 1 201 ? -12.098 17.916 25.887 1.00 87.88 201 ALA A CA 1
ATOM 1459 C C . ALA A 1 201 ? -11.267 17.968 27.184 1.00 87.88 201 ALA A C 1
ATOM 1461 O O . ALA A 1 201 ? -10.806 19.037 27.571 1.00 87.88 201 ALA A O 1
ATOM 1462 N N . TYR A 1 202 ? -11.080 16.836 27.869 1.00 90.12 202 TYR A N 1
ATOM 1463 C CA . TYR A 1 202 ? -10.322 16.783 29.115 1.00 90.12 202 TYR A CA 1
ATOM 1464 C C . TYR A 1 202 ? -8.808 16.815 28.873 1.00 90.12 202 TYR A C 1
ATOM 1466 O O . TYR A 1 202 ? -8.235 15.901 28.261 1.00 90.12 202 TYR A O 1
ATOM 1474 N N . GLU A 1 203 ? -8.168 17.849 29.417 1.00 78.81 203 GLU A N 1
ATOM 1475 C CA . GLU A 1 203 ? -6.718 18.030 29.456 1.00 78.81 203 GLU A CA 1
ATOM 1476 C C . GLU A 1 203 ? -6.159 17.436 30.760 1.00 78.81 203 GLU A C 1
ATOM 1478 O O . GLU A 1 203 ? -6.073 18.094 31.794 1.00 78.81 203 GLU A O 1
ATOM 1483 N N . GLY A 1 204 ? -5.825 16.144 30.735 1.00 85.31 204 GLY A N 1
ATOM 1484 C CA . GLY A 1 204 ? -5.294 15.427 31.894 1.00 85.31 204 GLY A CA 1
ATOM 1485 C C . GLY A 1 204 ? -5.117 13.930 31.642 1.00 85.31 204 GLY A C 1
ATOM 1486 O O . GLY A 1 204 ? -5.462 13.416 30.575 1.00 85.31 204 GLY A O 1
ATOM 1487 N N . HIS A 1 205 ? -4.570 13.215 32.629 1.00 84.06 205 HIS A N 1
ATOM 1488 C CA . HIS A 1 205 ? -4.459 11.757 32.558 1.00 84.06 205 HIS A CA 1
ATOM 1489 C C . HIS A 1 205 ? -5.848 11.125 32.631 1.00 84.06 205 HIS A C 1
ATOM 1491 O O . HIS A 1 205 ? -6.599 11.348 33.576 1.00 84.06 205 HIS A O 1
ATOM 1497 N N . ARG A 1 206 ? -6.179 10.319 31.623 1.00 86.44 206 ARG A N 1
ATOM 1498 C CA . ARG A 1 206 ? -7.472 9.643 31.518 1.00 86.44 206 ARG A CA 1
ATOM 1499 C C . ARG A 1 206 ? -7.344 8.252 32.123 1.00 86.44 206 ARG A C 1
ATOM 1501 O O . ARG A 1 206 ? -6.519 7.464 31.668 1.00 86.44 206 ARG A O 1
ATOM 1508 N N . THR A 1 207 ? -8.141 7.956 33.142 1.00 90.31 207 THR A N 1
ATOM 1509 C CA . THR A 1 207 ? -8.170 6.642 33.798 1.00 90.31 207 THR A CA 1
ATOM 1510 C C . THR A 1 207 ? -9.556 6.027 33.680 1.00 90.31 207 THR A C 1
ATOM 1512 O O . THR A 1 207 ? -10.550 6.748 33.635 1.00 90.31 207 THR A O 1
ATOM 1515 N N . GLN A 1 208 ? -9.634 4.696 33.656 1.00 89.62 208 GLN A N 1
ATOM 1516 C CA . GLN A 1 208 ? -10.914 3.990 33.540 1.00 89.62 208 GLN A CA 1
ATOM 1517 C C . GLN A 1 208 ? -11.870 4.342 34.694 1.00 89.62 208 GLN A C 1
ATOM 1519 O O . GLN A 1 208 ? -13.036 4.631 34.455 1.00 89.62 208 GLN A O 1
ATOM 1524 N N . THR A 1 209 ? -11.350 4.459 35.919 1.00 92.00 209 THR A N 1
ATOM 1525 C CA . THR A 1 209 ? -12.117 4.856 37.112 1.00 92.00 209 THR A CA 1
ATOM 1526 C C . THR A 1 209 ? -12.747 6.245 36.986 1.00 92.00 209 THR A C 1
ATOM 1528 O O . THR A 1 209 ? -13.861 6.472 37.445 1.00 92.00 209 THR A O 1
ATOM 1531 N N . MET A 1 210 ? -12.058 7.191 36.339 1.00 93.12 210 MET A N 1
ATOM 1532 C CA . MET A 1 210 ? -12.610 8.525 36.084 1.00 93.12 210 MET A CA 1
ATOM 1533 C C . MET A 1 210 ? -13.770 8.465 35.081 1.00 93.12 210 MET A C 1
ATOM 1535 O O . MET A 1 210 ? -14.761 9.170 35.243 1.00 93.12 210 MET A O 1
ATOM 1539 N N . VAL A 1 211 ? -13.650 7.619 34.053 1.00 94.25 211 VAL A N 1
ATOM 1540 C CA . VAL A 1 211 ? -14.695 7.428 33.035 1.00 94.25 211 VAL A CA 1
ATOM 1541 C C . VAL A 1 211 ? -15.952 6.822 33.660 1.00 94.25 211 VAL A C 1
ATOM 1543 O O . VAL A 1 211 ? -17.052 7.279 33.365 1.00 94.25 211 VAL A O 1
ATOM 1546 N N . GLU A 1 212 ? -15.789 5.839 34.547 1.00 94.44 212 GLU A N 1
ATOM 1547 C CA . GLU A 1 212 ? -16.883 5.214 35.305 1.00 94.44 212 GLU A CA 1
ATOM 1548 C C . GLU A 1 212 ? -17.613 6.235 36.188 1.00 94.44 212 GLU A C 1
ATOM 1550 O O . GLU A 1 212 ? -18.834 6.351 36.102 1.00 94.44 212 GLU A O 1
ATOM 1555 N N . ALA A 1 213 ? -16.875 7.055 36.947 1.00 93.88 213 ALA A N 1
ATOM 1556 C CA . ALA A 1 213 ? -17.466 8.108 37.778 1.00 93.88 213 ALA A CA 1
ATOM 1557 C C . ALA A 1 213 ? -18.249 9.140 36.946 1.00 93.88 213 ALA A C 1
ATOM 1559 O O . ALA A 1 213 ? -19.355 9.536 37.305 1.00 93.88 213 ALA A O 1
ATOM 1560 N N . TRP A 1 214 ? -17.713 9.549 35.792 1.00 95.38 214 TRP A N 1
ATOM 1561 C CA . TRP A 1 214 ? -18.412 10.475 34.899 1.00 95.38 214 TRP A CA 1
ATOM 1562 C C . TRP A 1 214 ? -19.658 9.874 34.256 1.00 95.38 214 TRP A C 1
ATOM 1564 O O . TRP A 1 214 ? -20.588 10.619 33.954 1.00 95.38 214 TRP A O 1
ATOM 1574 N N . LEU A 1 215 ? -19.687 8.559 34.027 1.00 96.00 215 LEU A N 1
ATOM 1575 C CA . LEU A 1 215 ? -20.883 7.881 33.540 1.00 96.00 215 LEU A CA 1
ATOM 1576 C C . LEU A 1 215 ? -21.973 7.845 34.618 1.00 96.00 215 LEU A C 1
ATOM 1578 O O . LEU A 1 215 ? -23.141 8.058 34.303 1.00 96.00 215 LEU A O 1
ATOM 1582 N N . GLU A 1 216 ? -21.606 7.618 35.880 1.00 94.75 216 GLU A N 1
ATOM 1583 C CA . GLU A 1 216 ? -22.548 7.695 37.002 1.00 94.75 216 GLU A CA 1
ATOM 1584 C C . GLU A 1 216 ? -23.123 9.106 37.166 1.00 94.75 216 GLU A C 1
ATOM 1586 O O . GLU A 1 216 ? -24.339 9.246 37.282 1.00 94.75 216 GLU A O 1
ATOM 1591 N N . GLU A 1 217 ? -22.287 10.149 37.088 1.00 93.25 217 GLU A N 1
ATOM 1592 C CA . GLU A 1 217 ? -22.741 11.550 37.075 1.00 93.25 217 GLU A CA 1
ATOM 1593 C C . GLU A 1 217 ? -23.746 11.807 35.944 1.00 93.25 217 GLU A C 1
ATOM 1595 O O . GLU A 1 217 ? -24.788 12.423 36.164 1.00 93.25 217 GLU A O 1
ATOM 1600 N N . LEU A 1 218 ? -23.448 11.311 34.738 1.00 91.56 218 LEU A N 1
ATOM 1601 C CA . LEU A 1 218 ? -24.276 11.512 33.547 1.00 91.56 218 LEU A CA 1
ATOM 1602 C C . LEU A 1 218 ? -25.647 10.824 33.649 1.00 91.56 218 LEU A C 1
ATOM 1604 O O . LEU A 1 218 ? -26.577 11.244 32.974 1.00 91.56 218 LEU A O 1
ATOM 1608 N N . ARG A 1 219 ? -25.772 9.784 34.482 1.00 92.69 219 ARG A N 1
ATOM 1609 C CA . ARG A 1 219 ? -27.030 9.059 34.741 1.00 92.69 219 ARG A CA 1
ATOM 1610 C C . ARG A 1 219 ? -27.823 9.602 35.933 1.00 92.69 219 ARG A C 1
ATOM 1612 O O . ARG A 1 219 ? -28.984 9.236 36.095 1.00 92.69 219 ARG A O 1
ATOM 1619 N N . GLN A 1 220 ? -27.193 10.397 36.799 1.00 88.44 220 GLN A N 1
ATOM 1620 C CA . GLN A 1 220 ? -27.822 10.998 37.982 1.00 88.44 220 GLN A CA 1
ATOM 1621 C C . GLN A 1 220 ? -28.397 12.399 37.719 1.00 88.44 220 GLN A C 1
ATOM 1623 O O . GLN A 1 220 ? -29.166 12.892 38.547 1.00 88.44 220 GLN A O 1
ATOM 1628 N N . GLY A 1 221 ? -28.015 13.033 36.606 1.00 63.91 221 GLY A N 1
ATOM 1629 C CA . GLY A 1 221 ? -28.612 14.271 36.089 1.00 63.91 221 GLY A CA 1
ATOM 1630 C C . GLY A 1 221 ? -29.711 14.004 35.072 1.00 63.91 221 GLY A C 1
ATOM 1631 O O . GLY A 1 221 ? -30.626 14.853 34.997 1.00 63.91 221 GLY A O 1
#

Foldseek 3Di:
DDDALLQVVAKAKDKDKAQLLRQAPVSDSVNSLLLLVLLQVLQVCQAPDVVSVVVLQVLLLVQLLVLCVQLQHDSVSQVVNFQVVCCVPPNDRGHQKDWDADPNRIIMIMGMTRQPGDCDDGCNVVPPSNVVSCVVQVDPGSNSSSNVSNVRSRVSSSVVSSCSSDPHPVVVVLLVVLLVLLVVLVQDDPSSVVRSVVSVPDDDDDDSVVSNVVSVVVVVD

Secondary structure (DSSP, 8-state):
----S--TTSEEEEEEEE-HHHH-SSS-HHHHHHHHHHHHHHHHHHHH-HHHHHHHHHHHHHHHHHHHHHTT--HHHHHHHHHHHTTTTTSS---SEEEEE-TTS-EEEEEEEE----SSSTHHHH-HHHHHHHHHHT-SSHHHHHHHHHHHHHHHHHHHHHHHHSTHHHHHHHHHHHHHHHHHTT--THHHHHHHHHHHH--S---HHHHHHHHHHHHH-